Protein 1ZBS (pdb70)

Organism: Porphyromonas gingivalis (strain ATCC BAA-308 / W83) (NCBI:txid242619)

Nearest PDB structures (foldseek):
  1zbs-assembly1_A-2  TM=1.002E+00  e=1.795E-56  Porphyromonas gingivalis W83
  8oqx-assembly1_B  TM=9.459E-01  e=3.243E-32  Tannerella forsythia
  8oqk-assembly1_A-2  TM=9.375E-01  e=3.719E-30  Tannerella forsythia
  8ow9-assembly3_C  TM=8.973E-01  e=3.648E-29  Tannerella forsythia
  8ow7-assembly3_E  TM=8.864E-01  e=4.889E-29  Tannerella forsythia

Solvent-accessible surface area: 13351 Å² total

B-factor: mean 40.36, std 12.49, range [9.37, 80.2]

CATH classification: 3.30.420.40 (+2 more: 3.30.420.40, 1.10.720.160)

InterPro domains:
  IPR043129 ATPase, nucleotide binding domain [SSF53067] (1-107)
  IPR043129 ATPase, nucleotide binding domain [SSF53067] (110-280)
  IPR052519 Eukaryotic-type N-acetylglucosamine Kinase [PTHR43190] (2-206)

Sequence (277 aa):
ILIGDSGSTKTDWCIAKEGKSLGRFQTSGINPFQQDRNEIDTALRSEVLPAIGQKASSIRAVYFYGAGCTPAKAPLNEALDSLPHCDRIEVAGDLGAARALCGDSEGIACILGTGSNSCLFDGREIKANVSPLGYILGDEGSGAVLGRLFIGSLLKGQPEGLCEAFLQEYGLTSADIIESVYRKPFPNRFLAGFSPFIAQHLDIPAVYSLVQNSFDDFLVRNVLRYNRPDLPLHFIGSVAFHYREVLSSVIKKRGLTLGSVLQSPEGLIQYHHNNHV

Foldseek 3Di:
DKEWQAEPWWIWIFDADLLHTPFIFTGGDDAQQVDHDVVVLCSCVPRVCVRVVPCLVVAQEYEYEEANCPPVRVVVQVSNCVSVVHNYYYYYYSLLQCCLQVVQAWFKEWEAALFIWIFTGHRNDTDGTDPQCDCPPGRFLHLLVLQVLVLVCLVVVVPPPLNVVLCVVVVHDPVRLCCLCPPNPPNSVVSSVCVVVLLVVCVDPVSVVSSLVRLLVCCVRTPVVVVCLVHAYEYEADSCVSCVVSNCVSCVVVVHHHSYYYHDSSSSSVSCSVPVD

Structure (mmCIF, N/CA/C/O backbone):
data_1ZBS
#
_entry.id   1ZBS
#
_cell.length_a   89.506
_cell.length_b   89.506
_cell.length_c   82.323
_cell.angle_alpha   90.00
_cell.angle_beta   90.00
_cell.angle_gamma   120.00
#
_symmetry.space_group_name_H-M   'P 32 2 1'
#
loop_
_entity.id
_entity.type
_entity.pdbx_description
1 polymer 'hypothetical protein PG1100'
2 water water
#
loop_
_atom_site.group_PDB
_atom_site.id
_atom_site.type_symbol
_atom_site.label_atom_id
_atom_site.label_alt_id
_atom_site.label_comp_id
_atom_site.label_asym_id
_atom_site.label_entity_id
_atom_site.label_seq_id
_atom_site.pdbx_PDB_ins_code
_atom_site.Cartn_x
_atom_site.Cartn_y
_atom_site.Cartn_z
_atom_site.occupancy
_atom_site.B_iso_or_equiv
_atom_site.auth_seq_id
_atom_site.auth_comp_id
_atom_site.auth_asym_id
_atom_site.auth_atom_id
_atom_site.pdbx_PDB_model_num
ATOM 9 N N . ILE A 1 2 ? 40.549 10.390 25.933 1.00 44.29 2 ILE A N 1
ATOM 10 C CA . ILE A 1 2 ? 39.319 11.092 25.592 1.00 41.46 2 ILE A CA 1
ATOM 11 C C . ILE A 1 2 ? 39.049 11.202 24.099 1.00 39.67 2 ILE A C 1
ATOM 12 O O . ILE A 1 2 ? 39.955 11.062 23.275 1.00 38.75 2 ILE A O 1
ATOM 17 N N . LEU A 1 3 ? 37.786 11.452 23.768 1.00 38.99 3 LEU A N 1
ATOM 18 C CA . LEU A 1 3 ? 37.346 11.608 22.382 1.00 38.95 3 LEU A CA 1
ATOM 19 C C . LEU A 1 3 ? 36.827 13.028 22.180 1.00 37.78 3 LEU A C 1
ATOM 20 O O . LEU A 1 3 ? 35.886 13.463 22.845 1.00 37.85 3 LEU A O 1
ATOM 25 N N . ILE A 1 4 ? 37.445 13.757 21.266 1.00 37.34 4 ILE A N 1
ATOM 26 C CA . ILE A 1 4 ? 37.014 15.121 21.009 1.00 37.57 4 ILE A CA 1
ATOM 27 C C . ILE A 1 4 ? 36.482 15.265 19.589 1.00 37.92 4 ILE A C 1
ATOM 28 O O . ILE A 1 4 ? 37.127 14.856 18.617 1.00 34.52 4 ILE A O 1
ATOM 33 N N . GLY A 1 5 ? 35.294 15.848 19.484 1.00 39.30 5 GLY A N 1
ATOM 34 C CA . GLY A 1 5 ? 34.678 16.038 18.188 1.00 40.75 5 GLY A CA 1
ATOM 35 C C . GLY A 1 5 ? 34.267 17.472 17.944 1.00 41.73 5 GLY A C 1
ATOM 36 O O . GLY A 1 5 ? 33.683 18.118 18.814 1.00 41.07 5 GLY A O 1
ATOM 37 N N . ASP A 1 6 ? 34.586 17.964 16.753 1.00 42.94 6 ASP A N 1
ATOM 38 C CA . ASP A 1 6 ? 34.248 19.319 16.355 1.00 44.45 6 ASP A CA 1
ATOM 39 C C . ASP A 1 6 ? 33.509 19.241 15.025 1.00 45.35 6 ASP A C 1
ATOM 40 O O . ASP A 1 6 ? 34.118 19.000 13.983 1.00 43.79 6 ASP A O 1
ATOM 45 N N . SER A 1 7 ? 32.195 19.443 15.071 1.00 47.53 7 SER A N 1
ATOM 46 C CA . SER A 1 7 ? 31.362 19.372 13.876 1.00 50.13 7 SER A CA 1
ATOM 47 C C . SER A 1 7 ? 30.949 20.726 13.318 1.00 51.61 7 SER A C 1
ATOM 48 O O . SER A 1 7 ? 30.485 21.602 14.046 1.00 50.41 7 SER A O 1
ATOM 51 N N . GLY A 1 8 ? 31.118 20.875 12.009 1.00 54.32 8 GLY A N 1
ATOM 52 C CA . GLY A 1 8 ? 30.748 22.105 11.337 1.00 58.23 8 GLY A CA 1
ATOM 53 C C . GLY A 1 8 ? 29.687 21.814 10.294 1.00 60.75 8 GLY A C 1
ATOM 54 O O . GLY A 1 8 ? 29.179 20.692 10.208 1.00 61.44 8 GLY A O 1
ATOM 55 N N . SER A 1 9 ? 29.350 22.823 9.499 1.00 62.09 9 SER A N 1
ATOM 56 C CA . SER A 1 9 ? 28.346 22.674 8.453 1.00 62.84 9 SER A CA 1
ATOM 57 C C . SER A 1 9 ? 28.973 22.108 7.183 1.00 63.06 9 SER A C 1
ATOM 58 O O . SER A 1 9 ? 28.794 22.653 6.091 1.00 63.76 9 SER A O 1
ATOM 61 N N . THR A 1 10 ? 29.713 21.012 7.346 1.00 62.87 10 THR A N 1
ATOM 62 C CA . THR A 1 10 ? 30.386 20.330 6.242 1.00 61.63 10 THR A CA 1
ATOM 63 C C . THR A 1 10 ? 30.853 18.945 6.688 1.00 61.58 10 THR A C 1
ATOM 64 O O . THR A 1 10 ? 30.344 17.926 6.210 1.00 62.83 10 THR A O 1
ATOM 68 N N . LYS A 1 11 ? 31.815 18.912 7.608 1.00 58.62 11 LYS A N 1
ATOM 69 C CA . LYS A 1 11 ? 32.349 17.650 8.120 1.00 56.15 11 LYS A CA 1
ATOM 70 C C . LYS A 1 11 ? 32.551 17.699 9.641 1.00 55.26 11 LYS A C 1
ATOM 71 O O . LYS A 1 11 ? 32.390 18.748 10.269 1.00 56.37 11 LYS A O 1
ATOM 77 N N . THR A 1 12 ? 32.899 16.559 10.229 1.00 55.07 12 THR A N 1
ATOM 78 C CA . THR A 1 12 ? 33.136 16.492 11.666 1.00 52.92 12 THR A CA 1
ATOM 79 C C . THR A 1 12 ? 34.553 16.005 11.922 1.00 52.24 12 THR A C 1
ATOM 80 O O . THR A 1 12 ? 34.942 14.948 11.435 1.00 52.34 12 THR A O 1
ATOM 84 N N . ASP A 1 13 ? 35.326 16.777 12.679 1.00 50.98 13 ASP A N 1
ATOM 85 C CA . ASP A 1 13 ? 36.700 16.397 12.979 1.00 49.88 13 ASP A CA 1
ATOM 86 C C . ASP A 1 13 ? 36.798 15.726 14.351 1.00 48.10 13 ASP A C 1
ATOM 87 O O . ASP A 1 13 ? 36.355 16.280 15.356 1.00 48.18 13 ASP A O 1
ATOM 92 N N . TRP A 1 14 ? 37.378 14.530 14.381 1.00 47.27 14 TRP A N 1
ATOM 93 C CA . TRP A 1 14 ? 37.528 13.780 15.620 1.00 44.97 14 TRP A CA 1
ATOM 94 C C . TRP A 1 14 ? 38.988 13.590 16.025 1.00 46.88 14 TRP A C 1
ATOM 95 O O . TRP A 1 14 ? 39.895 13.600 15.181 1.00 46.96 14 TRP A O 1
ATOM 106 N N . CYS A 1 15 ? 39.205 13.401 17.326 1.00 47.22 15 CYS A N 1
ATOM 107 C CA . CYS A 1 15 ? 40.542 13.167 17.860 1.00 46.63 15 CYS A CA 1
ATOM 108 C C . CYS A 1 15 ? 40.525 12.429 19.189 1.00 45.81 15 CYS A C 1
ATOM 109 O O . CYS A 1 15 ? 39.800 12.796 20.114 1.00 44.27 15 CYS A O 1
ATOM 112 N N . ILE A 1 16 ? 41.324 11.372 19.265 1.00 46.02 16 ILE A N 1
ATOM 113 C CA . ILE A 1 16 ? 41.449 10.591 20.483 1.00 46.10 16 ILE A CA 1
ATOM 114 C C . ILE A 1 16 ? 42.756 11.050 21.120 1.00 45.34 16 ILE A C 1
ATOM 115 O O . ILE A 1 16 ? 43.836 10.743 20.622 1.00 44.78 16 ILE A O 1
ATOM 120 N N . ALA A 1 17 ? 42.650 11.804 22.208 1.00 45.37 17 ALA A N 1
ATOM 121 C CA . ALA A 1 17 ? 43.824 12.319 22.903 1.00 45.93 17 ALA A CA 1
ATOM 122 C C . ALA A 1 17 ? 44.042 11.656 24.263 1.00 47.06 17 ALA A C 1
ATOM 123 O O . ALA A 1 17 ? 43.122 11.088 24.853 1.00 46.22 17 ALA A O 1
ATOM 125 N N . LYS A 1 18 ? 45.274 11.746 24.753 1.00 49.65 18 LYS A N 1
ATOM 126 C CA . LYS A 1 18 ? 45.643 11.191 26.047 1.00 49.97 18 LYS A CA 1
ATOM 127 C C . LYS A 1 18 ? 46.626 12.170 26.657 1.00 49.89 18 LYS A C 1
ATOM 128 O O . LYS A 1 18 ? 47.707 12.394 26.109 1.00 49.43 18 LYS A O 1
ATOM 134 N N . GLU A 1 19 ? 46.238 12.766 27.780 1.00 48.62 19 GLU A N 1
ATOM 135 C CA . GLU A 1 19 ? 47.079 13.734 28.479 1.00 48.29 19 GLU A CA 1
ATOM 136 C C . GLU A 1 19 ? 47.674 14.792 27.547 1.00 47.68 19 GLU A C 1
ATOM 137 O O . GLU A 1 19 ? 48.895 14.909 27.421 1.00 50.85 19 GLU A O 1
ATOM 143 N N . GLY A 1 20 ? 46.806 15.557 26.896 1.00 48.90 20 GLY A N 1
ATOM 144 C CA . GLY A 1 20 ? 47.267 16.600 25.995 1.00 46.99 20 GLY A CA 1
ATOM 145 C C . GLY A 1 20 ? 47.994 16.117 24.754 1.00 45.98 20 GLY A C 1
ATOM 146 O O . GLY A 1 20 ? 48.572 16.925 24.023 1.00 45.22 20 GLY A O 1
ATOM 147 N N . LYS A 1 21 ? 47.988 14.809 24.508 1.00 43.49 21 LYS A N 1
ATOM 148 C CA . LYS A 1 21 ? 48.654 14.262 23.319 1.00 43.50 21 LYS A CA 1
ATOM 149 C C . LYS A 1 21 ? 47.669 13.508 22.417 1.00 44.04 21 LYS A C 1
ATOM 150 O O . LYS A 1 21 ? 46.816 12.754 22.893 1.00 44.83 21 LYS A O 1
ATOM 156 N N . SER A 1 22 ? 47.788 13.731 21.111 1.00 46.18 22 SER A N 1
ATOM 157 C CA . SER A 1 22 ? 46.912 13.091 20.135 1.00 45.12 22 SER A CA 1
ATOM 158 C C . SER A 1 22 ? 47.364 11.680 19.782 1.00 45.51 22 SER A C 1
ATOM 159 O O . SER A 1 22 ? 48.530 11.456 19.449 1.00 43.64 22 SER A O 1
ATOM 162 N N . LEU A 1 23 ? 46.436 10.733 19.854 1.00 43.31 23 LEU A N 1
ATOM 163 C CA . LEU A 1 23 ? 46.731 9.346 19.519 1.00 44.34 23 LEU A CA 1
ATOM 164 C C . LEU A 1 23 ? 45.916 8.946 18.297 1.00 45.64 23 LEU A C 1
ATOM 165 O O . LEU A 1 23 ? 46.247 7.985 17.603 1.00 48.14 23 LEU A O 1
ATOM 170 N N . GLY A 1 24 ? 44.848 9.698 18.046 1.00 48.47 24 GLY A N 1
ATOM 171 C CA . GLY A 1 24 ? 43.983 9.430 16.908 1.00 50.17 24 GLY A CA 1
ATOM 172 C C . GLY A 1 24 ? 43.433 10.718 16.309 1.00 51.42 24 GLY A C 1
ATOM 173 O O . GLY A 1 24 ? 43.326 11.733 16.998 1.00 52.23 24 GLY A O 1
ATOM 174 N N . ARG A 1 25 ? 43.087 10.682 15.025 1.00 47.87 25 ARG A N 1
ATOM 175 C CA . ARG A 1 25 ? 42.553 11.847 14.333 1.00 48.78 25 ARG A CA 1
ATOM 176 C C . ARG A 1 25 ? 41.735 11.310 13.142 1.00 51.49 25 ARG A C 1
ATOM 177 O O . ARG A 1 25 ? 42.282 10.981 12.086 1.00 51.33 25 ARG A O 1
ATOM 185 N N . PHE A 1 26 ? 40.421 11.188 13.346 1.00 56.52 26 PHE A N 1
ATOM 186 C CA . PHE A 1 26 ? 39.501 10.666 12.327 1.00 59.45 26 PHE A CA 1
ATOM 187 C C . PHE A 1 26 ? 38.886 11.791 11.515 1.00 59.50 26 PHE A C 1
ATOM 188 O O . PHE A 1 26 ? 39.058 12.968 11.827 1.00 60.01 26 PHE A O 1
ATOM 196 N N . GLN A 1 27 ? 38.139 11.417 10.485 1.00 58.14 27 GLN A N 1
ATOM 197 C CA . GLN A 1 27 ? 37.498 12.392 9.615 1.00 58.49 27 GLN A CA 1
ATOM 198 C C . GLN A 1 27 ? 36.137 11.861 9.173 1.00 58.92 27 GLN A C 1
ATOM 199 O O . GLN A 1 27 ? 36.064 11.007 8.293 1.00 60.17 27 GLN A O 1
ATOM 205 N N . THR A 1 28 ? 35.066 12.347 9.790 1.00 60.84 28 THR A N 1
ATOM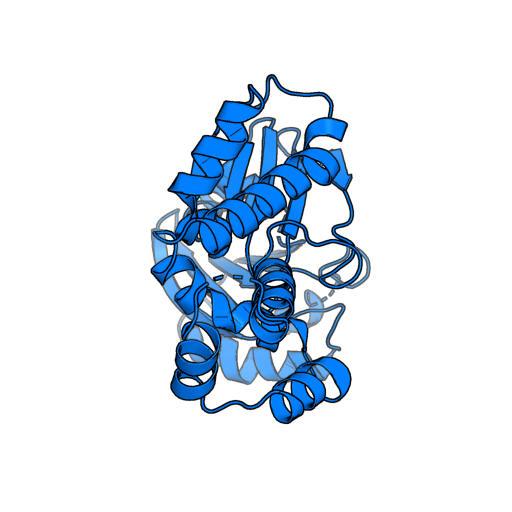 206 C CA . THR A 1 28 ? 33.728 11.919 9.407 1.00 61.80 28 THR A CA 1
ATOM 207 C C . THR A 1 28 ? 32.996 13.144 8.881 1.00 62.18 28 THR A C 1
ATOM 208 O O . THR A 1 28 ? 33.630 14.133 8.514 1.00 62.00 28 THR A O 1
ATOM 212 N N . SER A 1 29 ? 31.671 13.099 8.853 1.00 62.09 29 SER A N 1
ATOM 213 C CA . SER A 1 29 ? 30.931 14.243 8.348 1.00 64.06 29 SER A CA 1
ATOM 214 C C . SER A 1 29 ? 29.605 14.483 9.051 1.00 64.19 29 SER A C 1
ATOM 215 O O . SER A 1 29 ? 29.188 13.711 9.916 1.00 64.84 29 SER A O 1
ATOM 218 N N . GLY A 1 30 ? 28.963 15.583 8.671 1.00 65.19 30 GLY A N 1
ATOM 219 C CA . GLY A 1 30 ? 27.672 15.949 9.223 1.00 66.14 30 GLY A CA 1
ATOM 220 C C . GLY A 1 30 ? 27.567 15.994 10.732 1.00 65.58 30 GLY A C 1
ATOM 221 O O . GLY A 1 30 ? 28.328 16.688 11.404 1.00 66.46 30 GLY A O 1
ATOM 222 N N . ILE A 1 31 ? 26.596 15.257 11.258 1.00 65.56 31 ILE A N 1
ATOM 223 C CA . ILE A 1 31 ? 26.356 15.188 12.694 1.00 64.15 31 ILE A CA 1
ATOM 224 C C . ILE A 1 31 ? 25.907 16.535 13.268 1.00 63.45 31 ILE A C 1
ATOM 225 O O . ILE A 1 31 ? 26.724 17.363 13.657 1.00 64.12 31 ILE A O 1
ATOM 230 N N . ASN A 1 32 ? 24.594 16.739 13.312 1.00 63.15 32 ASN A N 1
ATOM 231 C CA . ASN A 1 32 ? 24.002 17.966 13.838 1.00 62.70 32 ASN A CA 1
ATOM 232 C C . ASN A 1 32 ? 22.615 17.632 14.390 1.00 62.52 32 ASN A C 1
ATOM 233 O O . ASN A 1 32 ? 21.696 17.299 13.639 1.00 61.41 32 ASN A O 1
ATOM 238 N N . PRO A 1 33 ? 22.449 17.725 15.718 1.00 62.27 33 PRO A N 1
ATOM 239 C CA . PRO A 1 33 ? 21.200 17.440 16.435 1.00 62.27 33 PRO A CA 1
ATOM 240 C C . PRO A 1 33 ? 19.975 18.284 16.070 1.00 63.05 33 PRO A C 1
ATOM 241 O O . PRO A 1 33 ? 18.842 17.841 16.258 1.00 62.79 33 PRO A O 1
ATOM 245 N N . PHE A 1 34 ? 20.194 19.495 15.562 1.00 63.45 34 PHE A N 1
ATOM 246 C CA . PHE A 1 34 ? 19.085 20.372 15.192 1.00 63.79 34 PHE A CA 1
ATOM 247 C C . PHE A 1 34 ? 18.672 20.177 13.743 1.00 63.32 34 PHE A C 1
ATOM 248 O O . PHE A 1 34 ? 17.504 20.340 13.390 1.00 63.42 34 PHE A O 1
ATOM 256 N N . GLN A 1 35 ? 19.645 19.827 12.910 1.00 62.46 35 GLN A N 1
ATOM 257 C CA . GLN A 1 35 ? 19.409 19.628 11.490 1.00 62.21 35 GLN A CA 1
ATOM 258 C C . GLN A 1 35 ? 18.992 18.192 11.202 1.00 62.00 35 GLN A C 1
ATOM 259 O O . GLN A 1 35 ? 18.173 17.944 10.317 1.00 62.90 35 GLN A O 1
ATOM 265 N N . GLN A 1 36 ? 19.555 17.254 11.961 1.00 61.34 36 GLN A N 1
ATOM 266 C CA . GLN A 1 36 ? 19.254 15.830 11.807 1.00 60.27 36 GLN A CA 1
ATOM 267 C C . GLN A 1 36 ? 18.495 15.322 13.031 1.00 59.39 36 GLN A C 1
ATOM 268 O O . GLN A 1 36 ? 18.309 16.062 13.998 1.00 58.27 36 GLN A O 1
ATOM 274 N N . ASP A 1 37 ? 18.054 14.065 12.989 1.00 59.30 37 ASP A N 1
ATOM 275 C CA . ASP A 1 37 ? 17.313 13.487 14.107 1.00 58.70 37 ASP A CA 1
ATOM 276 C C . ASP A 1 37 ? 17.980 12.257 14.727 1.00 58.05 37 ASP A C 1
ATOM 277 O O . ASP A 1 37 ? 19.079 11.865 14.340 1.00 58.59 37 ASP A O 1
ATOM 282 N N . ARG A 1 38 ? 17.286 11.653 15.686 1.00 55.92 38 ARG A N 1
ATOM 283 C CA . ARG A 1 38 ? 17.781 10.493 16.420 1.00 53.62 38 ARG A CA 1
ATOM 284 C C . ARG A 1 38 ? 18.558 9.435 15.625 1.00 54.12 38 ARG A C 1
ATOM 285 O O . ARG A 1 38 ? 19.781 9.310 15.774 1.00 54.62 38 ARG A O 1
ATOM 293 N N . ASN A 1 39 ? 17.863 8.675 14.780 1.00 53.49 39 ASN A N 1
ATOM 294 C CA . ASN A 1 39 ? 18.515 7.608 14.034 1.00 53.08 39 ASN A CA 1
ATOM 295 C C . ASN A 1 39 ? 19.212 7.981 12.727 1.00 51.49 39 ASN A C 1
ATOM 296 O O . ASN A 1 39 ? 20.071 7.230 12.240 1.00 49.61 39 ASN A O 1
ATOM 301 N N . GLU A 1 40 ? 18.881 9.130 12.150 1.00 50.84 40 GLU A N 1
ATOM 302 C CA . GLU A 1 40 ? 19.548 9.512 10.905 1.00 50.53 40 GLU A CA 1
ATOM 303 C C . GLU A 1 40 ? 20.975 9.949 11.235 1.00 49.82 40 GLU A C 1
ATOM 304 O O . GLU A 1 40 ? 21.791 10.160 10.339 1.00 51.16 40 GLU A O 1
ATOM 310 N N . ILE A 1 41 ? 21.263 10.083 12.530 1.00 50.44 41 ILE A N 1
ATOM 311 C CA . ILE A 1 41 ? 22.604 10.446 12.995 1.00 50.76 41 ILE A CA 1
ATOM 312 C C . ILE A 1 41 ? 23.138 9.277 13.822 1.00 50.69 41 ILE A C 1
ATOM 313 O O . ILE A 1 41 ? 24.338 9.178 14.100 1.00 50.29 41 ILE A O 1
ATOM 318 N N . ASP A 1 42 ? 22.221 8.390 14.206 1.00 51.46 42 ASP A N 1
ATOM 319 C CA . ASP A 1 42 ? 22.543 7.203 14.999 1.00 51.11 42 ASP A CA 1
ATOM 320 C C . ASP A 1 42 ? 23.232 6.216 14.066 1.00 50.37 42 ASP A C 1
ATOM 321 O O . ASP A 1 42 ? 23.841 5.235 14.499 1.00 51.06 42 ASP A O 1
ATOM 326 N N . THR A 1 43 ? 23.112 6.489 12.772 1.00 49.75 43 THR A N 1
ATOM 327 C CA . THR A 1 43 ? 23.713 5.650 11.757 1.00 51.27 43 THR A CA 1
ATOM 328 C C . THR A 1 43 ? 25.126 6.114 11.444 1.00 51.40 43 THR A C 1
ATOM 329 O O . THR A 1 43 ? 26.031 5.298 11.225 1.00 51.12 43 THR A O 1
ATOM 333 N N . ALA A 1 44 ? 25.316 7.428 11.431 1.00 52.59 44 ALA A N 1
ATOM 334 C CA . ALA A 1 44 ? 26.632 8.001 11.153 1.00 54.15 44 ALA A CA 1
ATOM 335 C C . ALA A 1 44 ? 27.594 7.685 12.295 1.00 54.84 44 ALA A C 1
ATOM 336 O O . ALA A 1 44 ? 28.788 7.461 12.079 1.00 54.16 44 ALA A O 1
ATOM 338 N N . LEU A 1 45 ? 27.059 7.665 13.511 1.00 55.79 45 LEU A N 1
ATOM 339 C CA . LEU A 1 45 ? 27.859 7.379 14.692 1.00 58.74 45 LEU A CA 1
ATOM 340 C C . LEU A 1 45 ? 28.496 5.994 14.645 1.00 60.22 45 LEU A C 1
ATOM 341 O O . LEU A 1 45 ? 29.698 5.852 14.873 1.00 60.40 45 LEU A O 1
ATOM 346 N N . ARG A 1 46 ? 27.700 4.976 14.334 1.00 61.98 46 ARG A N 1
ATOM 347 C CA . ARG A 1 46 ? 28.222 3.617 14.298 1.00 64.33 46 ARG A CA 1
ATOM 348 C C . ARG A 1 46 ? 28.585 3.071 12.925 1.00 64.34 46 ARG A C 1
ATOM 349 O O . ARG A 1 46 ? 28.672 1.857 12.742 1.00 65.02 46 ARG A O 1
ATOM 357 N N . SER A 1 47 ? 28.807 3.961 11.964 1.00 64.99 47 SER A N 1
ATOM 358 C CA . SER A 1 47 ? 29.184 3.546 10.615 1.00 66.03 47 SER A CA 1
ATOM 359 C C . SER A 1 47 ? 30.347 4.410 10.153 1.00 66.56 47 SER A C 1
ATOM 360 O O . SER A 1 47 ? 31.059 4.067 9.208 1.00 67.20 47 SER A O 1
ATOM 363 N N . GLU A 1 48 ? 30.535 5.534 10.840 1.00 66.02 48 GLU A N 1
ATOM 364 C CA . GLU A 1 48 ? 31.606 6.463 10.512 1.00 65.05 48 GLU A CA 1
ATOM 365 C C . GLU A 1 48 ? 32.491 6.738 11.720 1.00 64.34 48 GLU A C 1
ATOM 366 O O . GLU A 1 48 ? 33.715 6.795 11.603 1.00 64.55 48 GLU A O 1
ATOM 372 N N . VAL A 1 49 ? 31.872 6.906 12.882 1.00 62.90 49 VAL A N 1
ATOM 373 C CA . VAL A 1 49 ? 32.631 7.199 14.089 1.00 62.15 49 VAL A CA 1
ATOM 374 C C . VAL A 1 49 ? 33.212 5.954 14.746 1.00 61.41 49 VAL A C 1
ATOM 375 O O . VAL A 1 49 ? 34.422 5.867 14.949 1.00 61.91 49 VAL A O 1
ATOM 379 N N . LEU A 1 50 ? 32.352 4.996 15.079 1.00 60.78 50 LEU A N 1
ATOM 380 C CA . LEU A 1 50 ? 32.794 3.760 15.723 1.00 61.46 50 LEU A CA 1
ATOM 381 C C . LEU A 1 50 ? 33.884 3.022 14.960 1.00 60.25 50 LEU A C 1
ATOM 382 O O . LEU A 1 50 ? 34.883 2.620 15.540 1.00 61.06 50 LEU A O 1
ATOM 387 N N . PRO A 1 51 ? 33.701 2.823 13.647 1.00 59.50 51 PRO A N 1
ATOM 388 C CA . PRO A 1 51 ? 34.723 2.117 12.866 1.00 58.09 51 PRO A CA 1
ATOM 389 C C . PRO A 1 51 ? 36.057 2.858 12.784 1.00 55.67 51 PRO A C 1
ATOM 390 O O . PRO A 1 51 ? 37.089 2.265 12.467 1.00 56.47 51 PRO A O 1
ATOM 394 N N . ALA A 1 52 ? 36.031 4.154 13.070 1.00 52.82 52 ALA A N 1
ATOM 395 C CA . ALA A 1 52 ? 37.239 4.973 13.028 1.00 49.87 52 ALA A CA 1
ATOM 396 C C . ALA A 1 52 ? 38.032 4.805 14.317 1.00 47.75 52 ALA A C 1
ATOM 397 O O . ALA A 1 52 ? 39.257 4.688 14.297 1.00 44.89 52 ALA A O 1
ATOM 399 N N . ILE A 1 53 ? 37.318 4.806 15.439 1.00 46.91 53 ILE A N 1
ATOM 400 C CA . ILE A 1 53 ? 37.934 4.632 16.752 1.00 46.35 53 ILE A CA 1
ATOM 401 C C . ILE A 1 53 ? 38.149 3.149 17.016 1.00 47.44 53 ILE A C 1
ATOM 402 O O . ILE A 1 53 ? 39.180 2.745 17.565 1.00 47.06 53 ILE A O 1
ATOM 407 N N . GLY A 1 54 ? 37.152 2.359 16.618 1.00 48.67 54 GLY A N 1
ATOM 408 C CA . GLY A 1 54 ? 37.160 0.916 16.804 1.00 50.05 54 GLY A CA 1
ATOM 409 C C . GLY A 1 54 ? 38.507 0.305 17.141 1.00 50.67 54 GLY A C 1
ATOM 410 O O . GLY A 1 54 ? 39.289 -0.031 16.248 1.00 48.76 54 GLY A O 1
ATOM 411 N N . GLN A 1 55 ? 38.772 0.148 18.433 1.00 50.07 55 GLN A N 1
ATOM 412 C CA . GLN A 1 55 ? 40.042 -0.406 18.896 1.00 50.06 55 GLN A CA 1
ATOM 413 C C . GLN A 1 55 ? 40.208 0.030 20.346 1.00 49.47 55 GLN A C 1
ATOM 414 O O . GLN A 1 55 ? 40.232 -0.788 21.263 1.00 52.38 55 GLN A O 1
ATOM 420 N N . LYS A 1 56 ? 40.323 1.335 20.549 1.00 48.61 56 LYS A N 1
ATOM 421 C CA . LYS A 1 56 ? 40.467 1.855 21.896 1.00 46.70 56 LYS A CA 1
ATOM 422 C C . LYS A 1 56 ? 39.116 2.385 22.311 1.00 46.05 56 LYS A C 1
ATOM 423 O O . LYS A 1 56 ? 39.023 3.333 23.088 1.00 45.67 56 LYS A O 1
ATOM 429 N N . ALA A 1 57 ? 38.069 1.767 21.781 1.00 46.36 57 ALA A N 1
ATOM 430 C CA . ALA A 1 57 ? 36.710 2.175 22.095 1.00 46.77 57 ALA A CA 1
ATOM 431 C C . ALA A 1 57 ? 36.413 1.998 23.577 1.00 46.77 57 ALA A C 1
ATOM 432 O O . ALA A 1 57 ? 35.524 2.648 24.122 1.00 45.68 57 ALA A O 1
ATOM 434 N N . SER A 1 58 ? 37.161 1.116 24.229 1.00 47.86 58 SER A N 1
ATOM 435 C CA . SER A 1 58 ? 36.955 0.858 25.649 1.00 49.77 58 SER A CA 1
ATOM 436 C C . SER A 1 58 ? 37.873 1.720 26.518 1.00 50.17 58 SER A C 1
ATOM 437 O O . SER A 1 58 ? 37.730 1.773 27.743 1.00 49.79 58 SER A O 1
ATOM 440 N N . SER A 1 59 ? 38.808 2.398 25.858 1.00 51.50 59 SER A N 1
ATOM 441 C CA . SER A 1 59 ? 39.762 3.279 26.518 1.00 51.39 59 SER A CA 1
ATOM 442 C C . SER A 1 59 ? 39.183 4.691 26.625 1.00 51.30 59 SER A C 1
ATOM 443 O O . SER A 1 59 ? 39.760 5.557 27.284 1.00 51.49 59 SER A O 1
ATOM 446 N N . ILE A 1 60 ? 38.046 4.922 25.972 1.00 50.18 60 ILE A N 1
ATOM 447 C CA . ILE A 1 60 ? 37.407 6.230 26.007 1.00 48.78 60 ILE A CA 1
ATOM 448 C C . ILE A 1 60 ? 36.686 6.432 27.327 1.00 46.98 60 ILE A C 1
ATOM 449 O O . ILE A 1 60 ? 35.604 5.887 27.546 1.00 45.89 60 ILE A O 1
ATOM 454 N N . ARG A 1 61 ? 37.292 7.235 28.195 1.00 45.15 61 ARG A N 1
ATOM 455 C CA . ARG A 1 61 ? 36.744 7.507 29.519 1.00 45.15 61 ARG A CA 1
ATOM 456 C C . ARG A 1 61 ? 35.835 8.735 29.530 1.00 44.89 61 ARG A C 1
ATOM 457 O O . ARG A 1 61 ? 35.091 8.972 30.487 1.00 44.41 61 ARG A O 1
ATOM 465 N N . ALA A 1 62 ? 35.905 9.515 28.458 1.00 42.27 62 ALA A N 1
ATOM 466 C CA . ALA A 1 62 ? 35.090 10.710 28.324 1.00 40.51 62 ALA A CA 1
ATOM 467 C C . ALA A 1 62 ? 35.105 11.169 26.878 1.00 38.99 62 ALA A C 1
ATOM 468 O O . ALA A 1 62 ? 36.040 10.878 26.127 1.00 36.52 62 ALA A O 1
ATOM 470 N N . VAL A 1 63 ? 34.045 11.872 26.500 1.00 38.89 63 VAL A N 1
ATOM 471 C CA . VAL A 1 63 ? 33.877 12.403 25.152 1.00 39.19 63 VAL A CA 1
ATOM 472 C C . VAL A 1 63 ? 33.316 13.825 25.233 1.00 38.75 63 VAL A C 1
ATOM 473 O O . VAL A 1 63 ? 32.390 14.104 26.003 1.00 37.06 63 VAL A O 1
ATOM 477 N N . TYR A 1 64 ? 33.909 14.713 24.439 1.00 39.26 64 TYR A N 1
ATOM 478 C CA . TYR A 1 64 ? 33.512 16.118 24.375 1.00 40.65 64 TYR A CA 1
ATOM 479 C C . TYR A 1 64 ? 33.218 16.471 22.914 1.00 39.76 64 TYR A C 1
ATOM 480 O O . TYR A 1 64 ? 34.108 16.456 22.056 1.00 37.72 64 TYR A O 1
ATOM 489 N N . PHE A 1 65 ? 31.955 16.777 22.646 1.00 40.58 65 PHE A N 1
ATOM 490 C CA . PHE A 1 65 ? 31.508 17.104 21.305 1.00 40.17 65 PHE A CA 1
ATOM 491 C C . PHE A 1 65 ? 31.121 18.566 21.168 1.00 39.14 65 PHE A C 1
ATOM 492 O O . PHE A 1 65 ? 30.431 19.125 22.019 1.00 37.62 65 PHE A O 1
ATOM 500 N N . TYR A 1 66 ? 31.586 19.176 20.087 1.00 39.83 66 TYR A N 1
ATOM 501 C CA . TYR A 1 66 ? 31.298 20.568 19.789 1.00 42.62 66 TYR A CA 1
ATOM 502 C C . TYR A 1 66 ? 30.792 20.627 18.355 1.00 45.23 66 TYR A C 1
ATOM 503 O O . TYR A 1 66 ? 31.465 20.158 17.433 1.00 44.60 66 TYR A O 1
ATOM 512 N N . GLY A 1 67 ? 29.606 21.192 18.161 1.00 46.92 67 GLY A N 1
ATOM 513 C CA . GLY A 1 67 ? 29.062 21.283 16.816 1.00 50.49 67 GLY A CA 1
ATOM 514 C C . GLY A 1 67 ? 27.933 22.281 16.671 1.00 51.90 67 GLY A C 1
ATOM 515 O O . GLY A 1 67 ? 27.195 22.539 17.624 1.00 51.95 67 GLY A O 1
ATOM 516 N N . ALA A 1 68 ? 27.798 22.847 15.477 1.00 53.58 68 ALA A N 1
ATOM 517 C CA . ALA A 1 68 ? 26.738 23.813 15.215 1.00 55.24 68 ALA A CA 1
ATOM 518 C C . ALA A 1 68 ? 25.398 23.082 15.226 1.00 56.31 68 ALA A C 1
ATOM 519 O O . ALA A 1 68 ? 25.244 22.054 14.570 1.00 57.09 68 ALA A O 1
ATOM 521 N N . GLY A 1 69 ? 24.438 23.612 15.978 1.00 56.53 69 GLY A N 1
ATOM 522 C CA . GLY A 1 69 ? 23.129 22.988 16.062 1.00 56.45 69 GLY A CA 1
ATOM 523 C C . GLY A 1 69 ? 22.942 22.307 17.405 1.00 57.13 69 GLY A C 1
ATOM 524 O O . GLY A 1 69 ? 21.852 21.846 17.748 1.00 56.22 69 GLY A O 1
ATOM 525 N N . CYS A 1 70 ? 24.019 22.244 18.174 1.00 57.41 70 CYS A N 1
ATOM 526 C CA . CYS A 1 70 ? 23.955 21.619 19.478 1.00 58.21 70 CYS A CA 1
ATOM 527 C C . CYS A 1 70 ? 23.327 22.561 20.491 1.00 59.78 70 CYS A C 1
ATOM 528 O O . CYS A 1 70 ? 23.885 22.837 21.555 1.00 58.48 70 CYS A O 1
ATOM 531 N N . THR A 1 71 ? 22.150 23.058 20.134 1.00 61.73 71 THR A N 1
ATOM 532 C CA . THR A 1 71 ? 21.402 23.959 20.992 1.00 64.08 71 THR A CA 1
ATOM 533 C C . THR A 1 71 ? 21.193 23.298 22.350 1.00 64.76 71 THR A C 1
ATOM 534 O O . THR A 1 71 ? 21.161 22.073 22.457 1.00 65.36 71 THR A O 1
ATOM 538 N N . PRO A 1 72 ? 21.052 24.104 23.410 1.00 65.25 72 PRO A N 1
ATOM 539 C CA . PRO A 1 72 ? 20.846 23.554 24.753 1.00 65.95 72 PRO A CA 1
ATOM 540 C C . PRO A 1 72 ? 19.532 22.780 24.875 1.00 66.70 72 PRO A C 1
ATOM 541 O O . PRO A 1 72 ? 19.184 22.295 25.951 1.00 67.44 72 PRO A O 1
ATOM 545 N N . ALA A 1 73 ? 18.814 22.663 23.761 1.00 66.27 73 ALA A N 1
ATOM 546 C CA 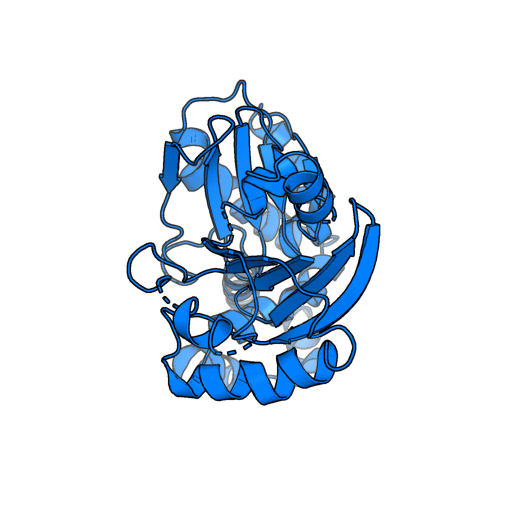. ALA A 1 73 ? 17.541 21.954 23.735 1.00 66.04 73 ALA A CA 1
ATOM 547 C C . ALA A 1 73 ? 17.670 20.617 23.020 1.00 66.13 73 ALA A C 1
ATOM 548 O O . ALA A 1 73 ? 17.045 19.631 23.415 1.00 67.27 73 ALA A O 1
ATOM 550 N N . LYS A 1 74 ? 18.474 20.582 21.964 1.00 65.42 74 LYS A N 1
ATOM 551 C CA . LYS A 1 74 ? 18.663 19.349 21.216 1.00 65.20 74 LYS A CA 1
ATOM 552 C C . LYS A 1 74 ? 20.004 18.673 21.481 1.00 65.07 74 LYS A C 1
ATOM 553 O O . LYS A 1 74 ? 20.309 17.630 20.901 1.00 65.33 74 LYS A O 1
ATOM 559 N N . ALA A 1 75 ? 20.799 19.266 22.365 1.00 64.09 75 ALA A N 1
ATOM 560 C CA . ALA A 1 75 ? 22.096 18.706 22.723 1.00 63.10 75 ALA A CA 1
ATOM 561 C C . ALA A 1 75 ? 21.925 17.354 23.422 1.00 63.03 75 ALA A C 1
ATOM 562 O O . ALA A 1 75 ? 22.623 16.393 23.102 1.00 61.70 75 ALA A O 1
ATOM 564 N N . PRO A 1 76 ? 20.985 17.262 24.382 1.00 63.71 76 PRO A N 1
ATOM 565 C CA . PRO A 1 76 ? 20.753 16.006 25.106 1.00 63.86 76 PRO A CA 1
ATOM 566 C C . PRO A 1 76 ? 20.325 14.840 24.224 1.00 63.44 76 PRO A C 1
ATOM 567 O O . PRO A 1 76 ? 20.168 13.720 24.700 1.00 64.20 76 PRO A O 1
ATOM 579 N N . LEU A 1 78 ? 21.969 14.182 21.088 1.00 59.19 78 LEU A N 1
ATOM 580 C CA . LEU A 1 78 ? 23.216 13.632 20.574 1.00 56.83 78 LEU A CA 1
ATOM 581 C C . LEU A 1 78 ? 23.953 12.966 21.725 1.00 55.08 78 LEU A C 1
ATOM 582 O O . LEU A 1 78 ? 24.713 12.022 21.527 1.00 53.70 78 LEU A O 1
ATOM 587 N N . ASN A 1 79 ? 23.715 13.469 22.932 1.00 54.91 79 ASN A N 1
ATOM 588 C CA . ASN A 1 79 ? 24.341 12.925 24.129 1.00 55.18 79 ASN A CA 1
ATOM 589 C C . ASN A 1 79 ? 23.866 11.483 24.308 1.00 55.58 79 ASN A C 1
ATOM 590 O O . ASN A 1 79 ? 24.648 10.606 24.670 1.00 54.99 79 ASN A O 1
ATOM 595 N N . GLU A 1 80 ? 22.587 11.240 24.037 1.00 55.99 80 GLU A N 1
ATOM 596 C CA . GLU A 1 80 ? 22.024 9.900 24.160 1.00 57.16 80 GLU A CA 1
ATOM 597 C C . GLU A 1 80 ? 22.569 8.978 23.080 1.00 56.09 80 GLU A C 1
ATOM 598 O O . GLU A 1 80 ? 22.883 7.817 23.347 1.00 57.10 80 GLU A O 1
ATOM 604 N N . ALA A 1 81 ? 22.674 9.502 21.862 1.00 54.51 81 ALA A N 1
ATOM 605 C CA . ALA A 1 81 ? 23.188 8.746 20.723 1.00 52.26 81 ALA A CA 1
ATOM 606 C C . ALA A 1 81 ? 24.642 8.359 20.962 1.00 51.23 81 ALA A C 1
ATOM 607 O O . ALA A 1 81 ? 25.035 7.216 20.728 1.00 50.63 81 ALA A O 1
ATOM 609 N N . LEU A 1 82 ? 25.436 9.323 21.417 1.00 50.40 82 LEU A N 1
ATOM 610 C CA . LEU A 1 82 ? 26.849 9.090 21.707 1.00 50.53 82 LEU A CA 1
ATOM 611 C C . LEU A 1 82 ? 26.968 8.101 22.854 1.00 51.39 82 LEU A C 1
ATOM 612 O O . LEU A 1 82 ? 27.767 7.167 22.804 1.00 50.65 82 LEU A O 1
ATOM 617 N N . ASP A 1 83 ? 26.164 8.311 23.889 1.00 52.30 83 ASP A N 1
ATOM 618 C CA . ASP A 1 83 ? 26.194 7.434 25.042 1.00 54.17 83 ASP A CA 1
ATOM 619 C C . ASP A 1 83 ? 25.885 5.981 24.657 1.00 53.90 83 ASP A C 1
ATOM 620 O O . ASP A 1 83 ? 26.307 5.053 25.343 1.00 52.96 83 ASP A O 1
ATOM 625 N N . SER A 1 84 ? 25.158 5.784 23.560 1.00 53.99 84 SER A N 1
ATOM 626 C CA . SER A 1 84 ? 24.838 4.437 23.103 1.00 54.48 84 SER A CA 1
ATOM 627 C C . SER A 1 84 ? 26.009 3.909 22.279 1.00 54.97 84 SER A C 1
ATOM 628 O O . SER A 1 84 ? 26.169 2.700 22.097 1.00 54.06 84 SER A O 1
ATOM 639 N N . LEU A 1 86 ? 29.309 4.545 23.058 1.00 53.17 86 LEU A N 1
ATOM 640 C CA . LEU A 1 86 ? 30.213 4.051 24.093 1.00 52.60 86 LEU A CA 1
ATOM 641 C C . LEU A 1 86 ? 29.419 4.067 25.392 1.00 51.68 86 LEU A C 1
ATOM 642 O O . LEU A 1 86 ? 29.484 5.027 26.164 1.00 49.13 86 LEU A O 1
ATOM 647 N N . PRO A 1 87 ? 28.640 2.998 25.636 1.00 51.15 87 PRO A N 1
ATOM 648 C CA . PRO A 1 87 ? 27.799 2.832 26.828 1.00 50.63 87 PRO A CA 1
ATOM 649 C C . PRO A 1 87 ? 28.595 2.756 28.122 1.00 50.29 87 PRO A C 1
ATOM 650 O O . PRO A 1 87 ? 28.046 2.934 29.216 1.00 47.79 87 PRO A O 1
ATOM 654 N N . HIS A 1 88 ? 29.893 2.491 28.006 1.00 48.87 88 HIS A N 1
ATOM 655 C CA . HIS A 1 88 ? 30.728 2.401 29.200 1.00 48.68 88 HIS A CA 1
ATOM 656 C C . HIS A 1 88 ? 31.564 3.651 29.416 1.00 48.94 88 HIS A C 1
ATOM 657 O O . HIS A 1 88 ? 32.509 3.646 30.201 1.00 49.54 88 HIS A O 1
ATOM 664 N N . CYS A 1 89 ? 31.201 4.723 28.720 1.00 48.57 89 CYS A N 1
ATOM 665 C CA . CYS A 1 89 ? 31.903 5.990 28.851 1.00 50.67 89 CYS A CA 1
ATOM 666 C C . CYS A 1 89 ? 31.451 6.674 30.140 1.00 52.05 89 CYS A C 1
ATOM 667 O O . CYS A 1 89 ? 30.265 6.672 30.461 1.00 53.92 89 CYS A O 1
ATOM 670 N N . ASP A 1 90 ? 32.393 7.261 30.871 1.00 53.20 90 ASP A N 1
ATOM 671 C CA . ASP A 1 90 ? 32.081 7.937 32.131 1.00 55.47 90 ASP A CA 1
ATOM 672 C C . ASP A 1 90 ? 31.459 9.328 31.980 1.00 54.25 90 ASP A C 1
ATOM 673 O O . ASP A 1 90 ? 30.485 9.647 32.659 1.00 54.60 90 ASP A O 1
ATOM 678 N N . ARG A 1 91 ? 32.021 10.151 31.098 1.00 53.11 91 ARG A N 1
ATOM 679 C CA . ARG A 1 91 ? 31.522 11.508 30.911 1.00 52.32 91 ARG A CA 1
ATOM 680 C C . ARG A 1 91 ? 31.312 11.862 29.440 1.00 51.58 91 ARG A C 1
ATOM 681 O O . ARG A 1 91 ? 32.206 11.686 28.608 1.00 50.17 91 ARG A O 1
ATOM 689 N N . ILE A 1 92 ? 30.120 12.367 29.137 1.00 51.31 92 ILE A N 1
ATOM 690 C CA . ILE A 1 92 ? 29.754 12.758 27.782 1.00 52.29 92 ILE A CA 1
ATOM 691 C C . ILE A 1 92 ? 29.116 14.141 27.777 1.00 51.44 92 ILE A C 1
ATOM 692 O O . ILE A 1 92 ? 27.985 14.317 28.231 1.00 51.32 92 ILE A O 1
ATOM 697 N N . GLU A 1 93 ? 29.852 15.120 27.257 1.00 50.76 93 GLU A N 1
ATOM 698 C CA . GLU A 1 93 ? 29.386 16.503 27.193 1.00 48.43 93 GLU A CA 1
ATOM 699 C C . GLU A 1 93 ? 29.228 16.994 25.756 1.00 47.30 93 GLU A C 1
ATOM 700 O O . GLU A 1 93 ? 30.133 16.842 24.933 1.00 44.89 93 GLU A O 1
ATOM 706 N N . VAL A 1 94 ? 28.074 17.587 25.461 1.00 47.16 94 VAL A N 1
ATOM 707 C CA . VAL A 1 94 ? 27.790 18.107 24.125 1.00 45.83 94 VAL A CA 1
ATOM 708 C C . VAL A 1 94 ? 27.573 19.608 24.220 1.00 44.88 94 VAL A C 1
ATOM 709 O O . VAL A 1 94 ? 26.757 20.072 25.015 1.00 44.83 94 VAL A O 1
ATOM 713 N N . ALA A 1 95 ? 28.313 20.362 23.415 1.00 44.29 95 ALA A N 1
ATOM 714 C CA . ALA A 1 95 ? 28.212 21.819 23.423 1.00 42.76 95 ALA A CA 1
ATOM 715 C C . ALA A 1 95 ? 28.314 22.386 22.012 1.00 41.63 95 ALA A C 1
ATOM 716 O O . ALA A 1 95 ? 28.738 21.697 21.086 1.00 40.72 95 ALA A O 1
ATOM 718 N N . GLY A 1 96 ? 27.926 23.649 21.860 1.00 41.08 96 GLY A N 1
ATOM 719 C CA . GLY A 1 96 ? 27.977 24.293 20.560 1.00 39.19 96 GLY A CA 1
ATOM 720 C C . GLY A 1 96 ? 29.386 24.509 20.042 1.00 38.65 96 GLY A C 1
ATOM 721 O O . GLY A 1 96 ? 30.351 24.526 20.812 1.00 37.98 96 GLY A O 1
ATOM 722 N N . ASP A 1 97 ? 29.507 24.678 18.730 1.00 36.91 97 ASP A N 1
ATOM 723 C CA . ASP A 1 97 ? 30.804 24.895 18.116 1.00 36.58 97 ASP A CA 1
ATOM 724 C C . ASP A 1 97 ? 31.401 26.258 18.455 1.00 36.72 97 ASP A C 1
ATOM 725 O O . ASP A 1 97 ? 32.623 26.429 18.441 1.00 34.73 97 ASP A O 1
ATOM 738 N N . LEU A 1 99 ? 31.252 27.731 21.357 1.00 35.95 99 LEU A N 1
ATOM 739 C CA . LEU A 1 99 ? 31.884 27.564 22.651 1.00 34.81 99 LEU A CA 1
ATOM 740 C C . LEU A 1 99 ? 33.203 26.810 22.495 1.00 33.67 99 LEU A C 1
ATOM 741 O O . LEU A 1 99 ? 34.192 27.098 23.177 1.00 31.70 99 LEU A O 1
ATOM 746 N N . GLY A 1 100 ? 33.200 25.830 21.600 1.00 31.80 100 GLY A N 1
ATOM 747 C CA . GLY A 1 100 ? 34.399 25.057 21.353 1.00 29.50 100 GLY A CA 1
ATOM 748 C C . GLY A 1 100 ? 35.483 25.955 20.791 1.00 28.17 100 GLY A C 1
ATOM 749 O O . GLY A 1 100 ? 36.663 25.790 21.097 1.00 29.05 100 GLY A O 1
ATOM 750 N N . ALA A 1 101 ? 35.085 26.921 19.972 1.00 26.69 101 ALA A N 1
ATOM 751 C CA . ALA A 1 101 ? 36.049 27.836 19.386 1.00 27.66 101 ALA A CA 1
ATOM 752 C C . ALA A 1 101 ? 36.622 28.766 20.444 1.00 29.07 101 ALA A C 1
ATOM 753 O O . ALA A 1 101 ? 37.826 29.001 20.485 1.00 30.14 101 ALA A O 1
ATOM 755 N N . ALA A 1 102 ? 35.764 29.289 21.311 1.00 31.57 102 ALA A N 1
ATOM 756 C CA . ALA A 1 102 ? 36.230 30.195 22.350 1.00 33.34 102 ALA A CA 1
ATOM 757 C C . ALA A 1 102 ? 37.178 29.490 23.306 1.00 34.33 102 ALA A C 1
ATOM 758 O O . ALA A 1 102 ? 38.179 30.066 23.731 1.00 35.13 102 ALA A O 1
ATOM 760 N N . ARG A 1 103 ? 36.864 28.245 23.653 1.00 35.59 103 ARG A N 1
ATOM 761 C CA . ARG A 1 103 ? 37.719 27.491 24.560 1.00 36.16 103 ARG A CA 1
ATOM 762 C C . ARG A 1 103 ? 39.074 27.205 23.942 1.00 36.44 103 ARG A C 1
ATOM 763 O O . ARG A 1 103 ? 40.096 27.189 24.634 1.00 37.23 103 ARG A O 1
ATOM 771 N N . ALA A 1 104 ? 39.088 26.984 22.633 1.00 38.21 104 ALA A N 1
ATOM 772 C CA . ALA A 1 104 ? 40.335 26.690 21.932 1.00 38.01 104 ALA A CA 1
ATOM 773 C C . ALA A 1 104 ? 41.192 27.934 21.719 1.00 38.62 104 ALA A C 1
ATOM 774 O O . ALA A 1 104 ? 42.411 27.865 21.824 1.00 40.68 104 ALA A O 1
ATOM 776 N N . LEU A 1 105 ? 40.551 29.066 21.437 1.00 38.87 105 LEU A N 1
ATOM 777 C CA . LEU A 1 105 ? 41.267 30.316 21.184 1.00 39.12 105 LEU A CA 1
ATOM 778 C C . LEU A 1 105 ? 41.529 31.156 22.426 1.00 39.13 105 LEU A C 1
ATOM 779 O O . LEU A 1 105 ? 42.599 31.745 22.579 1.00 39.45 105 LEU A O 1
ATOM 784 N N . CYS A 1 106 ? 40.540 31.220 23.305 1.00 40.36 106 CYS A N 1
ATOM 785 C CA . CYS A 1 106 ? 40.653 32.018 24.514 1.00 41.89 106 CYS A CA 1
ATOM 786 C C . CYS A 1 106 ? 41.227 31.243 25.683 1.00 43.50 106 CYS A C 1
ATOM 787 O O . CYS A 1 106 ? 41.889 31.814 26.550 1.00 43.82 106 CYS A O 1
ATOM 790 N N . GLY A 1 107 ? 40.973 29.941 25.697 1.00 45.14 107 GLY A N 1
ATOM 791 C CA . GLY A 1 107 ? 41.474 29.102 26.764 1.00 48.69 107 GLY A CA 1
ATOM 792 C C . GLY A 1 107 ? 40.673 29.251 28.041 1.00 51.51 107 GLY A C 1
ATOM 793 O O . GLY A 1 107 ? 39.684 28.550 28.256 1.00 52.57 107 GLY A O 1
ATOM 794 N N . ASP A 1 108 ? 41.090 30.173 28.895 1.00 52.68 108 ASP A N 1
ATOM 795 C CA . ASP A 1 108 ? 40.394 30.383 30.153 1.00 54.55 108 ASP A CA 1
ATOM 796 C C . ASP A 1 108 ? 40.313 31.869 30.480 1.00 54.95 108 ASP A C 1
ATOM 797 O O . ASP A 1 108 ? 40.025 32.253 31.613 1.00 54.83 108 ASP A O 1
ATOM 802 N N . SER A 1 109 ? 40.558 32.701 29.475 1.00 54.48 109 SER A N 1
ATOM 803 C CA . SER A 1 109 ? 40.526 34.143 29.653 1.00 53.52 109 SER A CA 1
ATOM 804 C C . SER A 1 109 ? 39.402 34.802 28.860 1.00 52.15 109 SER A C 1
ATOM 805 O O . SER A 1 109 ? 38.866 34.220 27.918 1.00 50.62 109 SER A O 1
ATOM 808 N N . GLU A 1 110 ? 39.067 36.027 29.252 1.00 50.88 110 GLU A N 1
ATOM 809 C CA . GLU A 1 110 ? 38.013 36.815 28.613 1.00 49.17 110 GLU A CA 1
ATOM 810 C C . GLU A 1 110 ? 38.410 37.217 27.185 1.00 47.01 110 GLU A C 1
ATOM 811 O O . GLU A 1 110 ? 39.585 37.445 26.904 1.00 46.96 110 GLU A O 1
ATOM 817 N N . GLY A 1 111 ? 37.432 37.301 26.285 1.00 44.78 111 GLY A N 1
ATOM 818 C CA . GLY A 1 111 ? 37.732 37.678 24.913 1.00 41.43 111 GLY A CA 1
ATOM 819 C C . GLY A 1 111 ? 36.594 37.475 23.925 1.00 37.86 111 GLY A C 1
ATOM 820 O O . GLY A 1 111 ? 35.506 37.034 24.294 1.00 37.62 111 GLY A O 1
ATOM 821 N N . ILE A 1 112 ? 36.846 37.807 22.662 1.00 35.67 112 ILE A N 1
ATOM 822 C CA . ILE A 1 112 ? 35.852 37.654 21.611 1.00 33.54 112 ILE A CA 1
ATOM 823 C C . ILE A 1 112 ? 36.320 36.583 20.649 1.00 33.39 112 ILE A C 1
ATOM 824 O O . ILE A 1 112 ? 37.413 36.681 20.090 1.00 32.94 112 ILE A O 1
ATOM 829 N N . ALA A 1 113 ? 35.495 35.553 20.474 1.00 32.54 113 ALA A N 1
ATOM 830 C CA . ALA A 1 113 ? 35.818 34.442 19.582 1.00 30.80 113 ALA A CA 1
ATOM 831 C C . ALA A 1 113 ? 34.907 34.455 18.360 1.00 30.05 113 ALA A C 1
ATOM 832 O O . ALA A 1 113 ? 33.681 34.558 18.476 1.00 29.48 113 ALA A O 1
ATOM 834 N N . CYS A 1 114 ? 35.515 34.335 17.185 1.00 30.16 114 CYS A N 1
ATOM 835 C CA . CYS A 1 114 ? 34.762 34.358 15.934 1.00 29.27 114 CYS A CA 1
ATOM 836 C C . CYS A 1 114 ? 35.047 33.177 15.034 1.00 27.23 114 CYS A C 1
ATOM 837 O O . CYS A 1 114 ? 36.164 32.664 14.987 1.00 28.91 114 CYS A O 1
ATOM 840 N N . ILE A 1 115 ? 34.021 32.753 14.313 1.00 27.87 115 ILE A N 1
ATOM 841 C CA . ILE A 1 115 ? 34.161 31.656 13.375 1.00 24.84 115 ILE A CA 1
ATOM 842 C C . ILE A 1 115 ? 33.947 32.201 11.969 1.00 25.31 115 ILE A C 1
ATOM 843 O O . ILE A 1 115 ? 33.016 32.964 11.721 1.00 24.07 115 ILE A O 1
ATOM 848 N N . LEU A 1 116 ? 34.836 31.832 11.055 1.00 24.93 116 LEU A N 1
ATOM 849 C CA . LEU A 1 116 ? 34.737 32.264 9.665 1.00 24.62 116 LEU A CA 1
ATOM 850 C C . LEU A 1 116 ? 34.997 31.032 8.795 1.00 24.91 116 LEU A C 1
ATOM 851 O O . LEU A 1 116 ? 36.142 30.742 8.442 1.00 26.01 116 LEU A O 1
ATOM 856 N N . GLY A 1 117 ? 33.926 30.299 8.488 1.00 24.68 117 GLY A N 1
ATOM 857 C CA . GLY A 1 117 ? 34.013 29.111 7.653 1.00 22.74 117 GLY A CA 1
ATOM 858 C C . GLY A 1 117 ? 32.857 29.129 6.657 1.00 22.14 117 GLY A C 1
ATOM 859 O O . GLY A 1 117 ? 32.636 30.141 5.992 1.00 23.42 117 GLY A O 1
ATOM 860 N N . THR A 1 118 ? 32.113 28.032 6.547 1.00 20.45 118 THR A N 1
ATOM 861 C CA . THR A 1 118 ? 30.969 27.973 5.635 1.00 20.58 118 THR A CA 1
ATOM 862 C C . THR A 1 118 ? 29.980 29.061 6.060 1.00 21.11 118 THR A C 1
ATOM 863 O O . THR A 1 118 ? 29.396 29.763 5.225 1.00 22.83 118 THR A O 1
ATOM 867 N N . GLY A 1 119 ? 29.807 29.180 7.372 1.00 20.84 119 GLY A N 1
ATOM 868 C CA . GLY A 1 119 ? 28.945 30.192 7.961 1.00 20.89 119 GLY A CA 1
ATOM 869 C C . GLY A 1 119 ? 29.790 31.033 8.913 1.00 22.44 119 GLY A C 1
ATOM 870 O O . GLY A 1 119 ? 30.944 30.688 9.169 1.00 23.95 119 GLY A O 1
ATOM 871 N N . SER A 1 120 ? 29.245 32.137 9.426 1.00 21.88 120 SER A N 1
ATOM 872 C CA . SER A 1 120 ? 29.982 33.011 10.349 1.00 21.55 120 SER A CA 1
ATOM 873 C C . SER A 1 120 ? 29.333 32.960 11.711 1.00 22.13 120 SER A C 1
ATOM 874 O O . SER A 1 120 ? 28.171 32.587 11.834 1.00 23.84 120 SER A O 1
ATOM 877 N N . ASN A 1 121 ? 30.076 33.370 12.728 1.00 20.70 121 ASN A N 1
ATOM 878 C CA . ASN A 1 121 ? 29.542 33.400 14.070 1.00 23.27 121 ASN A CA 1
ATOM 879 C C . ASN A 1 121 ? 30.460 34.223 14.994 1.00 24.08 121 ASN A C 1
ATOM 880 O O . ASN A 1 121 ? 31.617 34.475 14.662 1.00 23.18 121 ASN A O 1
ATOM 885 N N . SER A 1 122 ? 29.939 34.665 16.135 1.00 24.43 122 SER A N 1
ATOM 886 C CA . SER A 1 122 ? 30.748 35.408 17.093 1.00 27.16 122 SER A CA 1
ATOM 887 C C . SER A 1 122 ? 30.148 35.288 18.484 1.00 27.68 122 SER A C 1
ATOM 888 O O . SER A 1 122 ? 28.980 34.935 18.633 1.00 27.69 122 SER A O 1
ATOM 891 N N . CYS A 1 123 ? 30.962 35.574 19.497 1.00 28.81 123 CYS A N 1
ATOM 892 C CA . CYS A 1 123 ? 30.513 35.521 20.879 1.00 29.52 123 CYS A CA 1
ATOM 893 C C . CYS A 1 123 ? 31.491 36.255 21.781 1.00 29.70 123 CYS A C 1
ATOM 894 O O . CYS A 1 123 ? 32.679 36.380 21.473 1.00 29.66 123 CYS A O 1
ATOM 897 N N . LEU A 1 124 ? 30.980 36.742 22.899 1.00 30.39 124 LEU A N 1
ATOM 898 C CA . LEU A 1 124 ? 31.815 37.414 23.871 1.00 31.33 124 LEU A CA 1
ATOM 899 C C . LEU A 1 124 ? 32.040 36.315 24.904 1.00 31.55 124 LEU A C 1
ATOM 900 O O . LEU A 1 124 ? 31.076 35.740 25.414 1.00 30.75 124 LEU A O 1
ATOM 905 N N . PHE A 1 125 ? 33.304 35.999 25.179 1.00 33.69 125 PHE A N 1
ATOM 906 C CA . PHE A 1 125 ? 33.666 34.953 26.145 1.00 33.07 125 PHE A CA 1
ATOM 907 C C . PHE A 1 125 ? 34.193 35.631 27.405 1.00 32.76 125 PHE A C 1
ATOM 908 O O . PHE A 1 125 ? 34.975 36.571 27.311 1.00 31.79 125 PHE A O 1
ATOM 916 N N . ASP A 1 126 ? 33.774 35.176 28.584 1.00 36.25 126 ASP A N 1
ATOM 917 C CA . ASP A 1 126 ? 34.261 35.796 29.822 1.00 38.31 126 ASP A CA 1
ATOM 918 C C . ASP A 1 126 ? 35.368 34.971 30.441 1.00 39.75 126 ASP A C 1
ATOM 919 O O . ASP A 1 126 ? 35.878 35.298 31.516 1.00 41.50 126 ASP A O 1
ATOM 924 N N . GLY A 1 127 ? 35.740 33.898 29.752 1.00 40.15 127 GLY A N 1
ATOM 925 C CA . GLY A 1 127 ? 36.802 33.049 30.249 1.00 41.04 127 GLY A CA 1
ATOM 926 C C . GLY A 1 127 ? 36.347 31.660 30.637 1.00 40.76 127 GLY A C 1
ATOM 927 O O . GLY A 1 127 ? 37.172 30.764 30.741 1.00 41.33 127 GLY A O 1
ATOM 928 N N . ARG A 1 128 ? 35.056 31.464 30.876 1.00 40.40 128 ARG A N 1
ATOM 929 C CA . ARG A 1 128 ? 34.591 30.133 31.240 1.00 42.83 128 ARG A CA 1
ATOM 930 C C . ARG A 1 128 ? 33.342 29.796 30.445 1.00 43.16 128 ARG A C 1
ATOM 931 O O . ARG A 1 128 ? 33.103 28.639 30.094 1.00 44.38 128 ARG A O 1
ATOM 939 N N . GLU A 1 129 ? 32.544 30.812 30.148 1.00 43.38 129 GLU A N 1
ATOM 940 C CA . GLU A 1 129 ? 31.329 30.587 29.384 1.00 43.63 129 GLU A CA 1
ATOM 941 C C . GLU A 1 129 ? 30.974 31.817 28.567 1.00 40.56 129 GLU A C 1
ATOM 942 O O . GLU A 1 129 ? 31.438 32.924 28.854 1.00 38.58 129 GLU A O 1
ATOM 948 N N . ILE A 1 130 ? 30.157 31.603 27.538 1.00 38.38 130 ILE A N 1
ATOM 949 C CA . ILE A 1 130 ? 29.735 32.675 26.651 1.00 35.45 130 ILE A CA 1
ATOM 950 C C . ILE A 1 130 ? 28.780 33.631 27.339 1.00 34.55 130 ILE A C 1
ATOM 951 O O . ILE A 1 130 ? 27.776 33.219 27.922 1.00 34.36 130 ILE A O 1
ATOM 956 N N . LYS A 1 131 ? 29.101 34.917 27.260 1.00 34.40 131 LYS A N 1
ATOM 957 C CA . LYS A 1 131 ? 28.277 35.944 27.869 1.00 34.97 131 LYS A CA 1
ATOM 958 C C . LYS A 1 131 ? 27.316 36.597 26.891 1.00 34.98 131 LYS A C 1
ATOM 959 O O . LYS A 1 131 ? 26.246 37.051 27.289 1.00 36.91 131 LYS A O 1
ATOM 965 N N . ALA A 1 132 ? 27.699 36.658 25.619 1.00 33.45 132 ALA A N 1
ATOM 966 C CA . ALA A 1 132 ? 26.853 37.275 24.600 1.00 32.40 132 ALA A CA 1
ATOM 967 C C . ALA A 1 132 ? 27.128 36.669 23.221 1.00 33.28 132 ALA A C 1
ATOM 968 O O . ALA A 1 132 ? 28.268 36.338 22.905 1.00 32.80 132 ALA A O 1
ATOM 970 N N . ASN A 1 133 ? 26.082 36.545 22.404 1.00 33.70 133 ASN A N 1
ATOM 971 C CA . ASN A 1 133 ? 26.195 35.947 21.077 1.00 36.68 133 ASN A CA 1
ATOM 972 C C . ASN A 1 133 ? 25.280 36.630 20.061 1.00 35.79 133 ASN A C 1
ATOM 973 O O . ASN A 1 133 ? 24.096 36.822 20.322 1.00 36.04 133 ASN A O 1
ATOM 978 N N . VAL A 1 134 ? 25.818 36.990 18.901 1.00 32.19 134 VAL A N 1
ATOM 979 C CA . VAL A 1 134 ? 24.997 37.612 17.872 1.00 30.42 134 VAL A CA 1
ATOM 980 C C . VAL A 1 134 ? 24.579 36.500 16.914 1.00 29.15 134 VAL A C 1
ATOM 981 O O . VAL A 1 134 ? 25.434 35.906 16.256 1.00 28.61 134 VAL A O 1
ATOM 985 N N . SER A 1 135 ? 23.283 36.183 16.855 1.00 27.01 135 SER A N 1
ATOM 986 C CA . SER A 1 135 ? 22.828 35.116 15.943 1.00 27.95 135 SER A CA 1
ATOM 987 C C . SER A 1 135 ? 23.338 35.451 14.550 1.00 24.11 135 SER A C 1
ATOM 988 O O . SER A 1 135 ? 23.142 36.568 14.073 1.00 24.49 135 SER A O 1
ATOM 991 N N . PRO A 1 136 ? 23.992 34.488 13.883 1.00 23.41 136 PRO A N 1
ATOM 992 C CA . PRO A 1 136 ? 24.537 34.686 12.534 1.00 21.95 136 PRO A CA 1
ATOM 993 C C . PRO A 1 136 ? 23.460 34.918 11.468 1.00 21.59 136 PRO A C 1
ATOM 994 O O . PRO A 1 136 ? 23.698 35.605 10.472 1.00 20.49 136 PRO A O 1
ATOM 998 N N . LEU A 1 137 ? 22.280 34.341 11.673 1.00 23.37 137 LEU A N 1
ATOM 999 C CA . LEU A 1 137 ? 21.182 34.539 10.738 1.00 23.23 137 LEU A CA 1
ATOM 1000 C C . LEU A 1 137 ? 21.253 33.765 9.421 1.00 22.63 137 LEU A C 1
ATOM 1001 O O . LEU A 1 137 ? 20.336 33.862 8.611 1.00 22.33 137 LEU A O 1
ATOM 1006 N N . GLY A 1 138 ? 22.324 33.007 9.196 1.00 22.28 138 GLY A N 1
ATOM 1007 C CA . GLY A 1 138 ? 22.415 32.225 7.968 1.00 19.96 138 GLY A CA 1
ATOM 1008 C C . GLY A 1 138 ? 22.970 32.934 6.740 1.00 20.18 138 GLY A C 1
ATOM 1009 O O . GLY A 1 138 ? 23.122 34.157 6.729 1.00 16.05 138 GLY A O 1
ATOM 1010 N N . TYR A 1 139 ? 23.248 32.151 5.696 1.00 20.58 139 TYR A N 1
ATOM 1011 C CA . TYR A 1 139 ? 23.829 32.663 4.459 1.00 21.13 139 TYR A CA 1
ATOM 1012 C C . TYR A 1 139 ? 22.913 33.581 3.662 1.00 21.81 139 TYR A C 1
ATOM 1013 O O . TYR A 1 139 ? 23.355 34.247 2.721 1.00 21.40 139 TYR A O 1
ATOM 1022 N N . ILE A 1 140 ? 21.637 33.626 4.019 1.00 22.18 140 ILE A N 1
ATOM 1023 C CA . ILE A 1 140 ? 20.736 34.513 3.301 1.00 22.09 140 ILE A CA 1
ATOM 1024 C C . ILE A 1 140 ? 20.544 35.832 4.051 1.00 23.08 140 ILE A C 1
ATOM 1025 O O . ILE A 1 140 ? 20.660 36.910 3.459 1.00 22.60 140 ILE A O 1
ATOM 1030 N N . LEU A 1 141 ? 20.290 35.767 5.352 1.00 23.64 141 LEU A N 1
ATOM 1031 C CA . LEU A 1 141 ? 20.080 36.999 6.134 1.00 26.17 141 LEU A CA 1
ATOM 1032 C C . LEU A 1 141 ? 21.324 37.576 6.810 1.00 25.91 141 LEU A C 1
ATOM 1033 O O . LEU A 1 141 ? 21.336 38.750 7.186 1.00 24.79 141 LEU A O 1
ATOM 1038 N N . GLY A 1 142 ? 22.353 36.747 6.978 1.00 24.91 142 GLY A N 1
ATOM 1039 C CA . GLY A 1 142 ? 23.564 37.203 7.636 1.00 22.66 142 GLY A CA 1
ATOM 1040 C C . GLY A 1 142 ? 24.842 36.480 7.250 1.00 24.33 142 GLY A C 1
ATOM 1041 O O . GLY A 1 142 ? 25.276 36.537 6.098 1.00 20.67 142 GLY A O 1
ATOM 1042 N N . ASP A 1 143 ? 25.434 35.784 8.221 1.00 25.07 143 ASP A N 1
ATOM 1043 C CA . ASP A 1 143 ? 26.685 35.059 8.030 1.00 23.49 143 ASP A CA 1
ATOM 1044 C C . ASP A 1 143 ? 27.692 35.918 7.275 1.00 21.67 143 ASP A C 1
ATOM 1045 O O . ASP A 1 143 ? 28.325 35.451 6.330 1.00 22.76 143 ASP A O 1
ATOM 1050 N N . GLU A 1 144 ? 27.858 37.17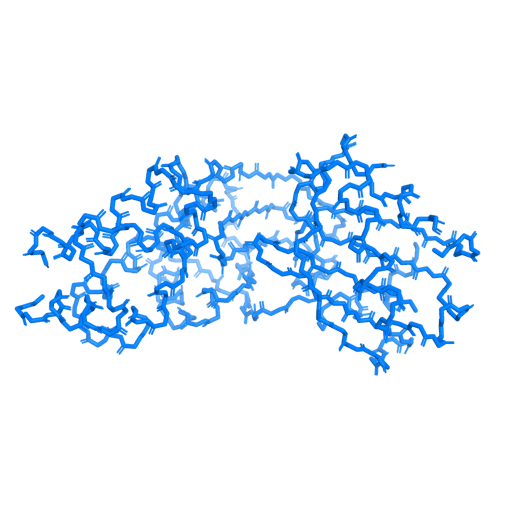3 7.679 1.00 20.24 144 GLU A N 1
ATOM 1051 C CA . GLU A 1 144 ? 28.818 38.036 6.977 1.00 20.61 144 GLU A CA 1
ATOM 1052 C C . GLU A 1 144 ? 30.253 37.460 6.940 1.00 18.59 144 GLU A C 1
ATOM 1053 O O . GLU A 1 144 ? 30.699 36.811 7.881 1.00 17.65 144 GLU A O 1
ATOM 1059 N N . GLY A 1 145 ? 30.962 37.682 5.841 1.00 18.46 145 GLY A N 1
ATOM 1060 C CA . GLY A 1 145 ? 32.326 37.187 5.737 1.00 18.21 145 GLY A CA 1
ATOM 1061 C C . GLY A 1 145 ? 32.494 35.678 5.670 1.00 18.00 145 GLY A C 1
ATOM 1062 O O . GLY A 1 145 ? 33.618 35.188 5.599 1.00 18.71 145 GLY A O 1
ATOM 1063 N N . SER A 1 146 ? 31.387 34.945 5.700 1.00 18.14 146 SER A N 1
ATOM 1064 C CA . SER A 1 146 ? 31.414 33.490 5.620 1.00 19.43 146 SER A CA 1
ATOM 1065 C C . SER A 1 146 ? 31.629 33.078 4.165 1.00 20.50 146 SER A C 1
ATOM 1066 O O . SER A 1 146 ? 31.352 33.854 3.255 1.00 21.07 146 SER A O 1
ATOM 1069 N N . GLY A 1 147 ? 32.091 31.849 3.958 1.00 20.33 147 GLY A N 1
ATOM 1070 C CA . GLY A 1 147 ? 32.330 31.360 2.615 1.00 21.63 147 GLY A CA 1
ATOM 1071 C C . GLY A 1 147 ? 31.079 31.244 1.765 1.00 22.27 147 GLY A C 1
ATOM 1072 O O . GLY A 1 147 ? 31.155 31.328 0.542 1.00 22.71 147 GLY A O 1
ATOM 1073 N N . ALA A 1 148 ? 29.927 31.030 2.389 1.00 22.21 148 ALA A N 1
ATOM 1074 C CA . ALA A 1 148 ? 28.700 30.942 1.612 1.00 22.66 148 ALA A CA 1
ATOM 1075 C C . ALA A 1 148 ? 28.348 32.342 1.129 1.00 21.45 148 ALA A C 1
ATOM 1076 O O . ALA A 1 148 ? 27.923 32.523 -0.010 1.00 20.00 148 ALA A O 1
ATOM 1078 N N . VAL A 1 149 ? 28.537 33.339 1.984 1.00 19.21 149 VAL A N 1
ATOM 1079 C CA . VAL A 1 149 ? 28.209 34.687 1.574 1.00 19.25 149 VAL A CA 1
ATOM 1080 C C . VAL A 1 149 ? 29.198 35.220 0.552 1.00 20.10 149 VAL A C 1
ATOM 1081 O O . VAL A 1 149 ? 28.795 35.841 -0.429 1.00 19.55 149 VAL A O 1
ATOM 1085 N N . LEU A 1 150 ? 30.488 34.974 0.762 1.00 22.20 150 LEU A N 1
ATOM 1086 C CA . LEU A 1 150 ? 31.497 35.412 -0.201 1.00 23.78 150 LEU A CA 1
ATOM 1087 C C . LEU A 1 150 ? 31.114 34.813 -1.546 1.00 23.26 150 LEU A C 1
ATOM 1088 O O . LEU A 1 150 ? 31.156 35.479 -2.576 1.00 24.53 150 LEU A O 1
ATOM 1093 N N . GLY A 1 151 ? 30.727 33.543 -1.517 1.00 22.95 151 GLY A N 1
ATOM 1094 C CA . GLY A 1 151 ? 30.326 32.861 -2.733 1.00 21.41 151 GLY A CA 1
ATOM 1095 C C . GLY A 1 151 ? 29.134 33.477 -3.456 1.00 19.86 151 GLY A C 1
ATOM 1096 O O . GLY A 1 151 ? 29.202 33.699 -4.665 1.00 17.23 151 GLY A O 1
ATOM 1097 N N . ARG A 1 152 ? 28.038 33.756 -2.756 1.00 21.19 152 ARG A N 1
ATOM 1098 C CA . ARG A 1 152 ? 26.902 34.331 -3.468 1.00 24.79 152 ARG A CA 1
ATOM 1099 C C . ARG A 1 152 ? 27.194 35.752 -3.942 1.00 25.37 152 ARG A C 1
ATOM 1100 O O . ARG A 1 152 ? 26.760 36.150 -5.028 1.00 24.91 152 ARG A O 1
ATOM 1108 N N . LEU A 1 153 ? 27.932 36.516 -3.143 1.00 23.60 153 LEU A N 1
ATOM 1109 C CA . LEU A 1 153 ? 28.281 37.871 -3.546 1.00 25.36 153 LEU A CA 1
ATOM 1110 C C . LEU A 1 153 ? 29.122 37.768 -4.819 1.00 24.65 153 LEU A C 1
ATOM 1111 O O . LEU A 1 153 ? 28.834 38.405 -5.836 1.00 24.45 153 LEU A O 1
ATOM 1116 N N . PHE A 1 154 ? 30.152 36.934 -4.764 1.00 26.10 154 PHE A N 1
ATOM 1117 C CA . PHE A 1 154 ? 31.039 36.754 -5.902 1.00 25.63 154 PHE A CA 1
ATOM 1118 C C . PHE A 1 154 ? 30.355 36.314 -7.206 1.00 24.27 154 PHE A C 1
ATOM 1119 O O . PHE A 1 154 ? 30.481 36.995 -8.224 1.00 24.44 154 PHE A O 1
ATOM 1127 N N . ILE A 1 155 ? 29.635 35.193 -7.196 1.00 24.94 155 ILE A N 1
ATOM 1128 C CA . ILE A 1 155 ? 29.006 34.749 -8.431 1.00 27.97 155 ILE A CA 1
ATOM 1129 C C . ILE A 1 155 ? 27.944 35.749 -8.913 1.00 27.56 155 ILE A C 1
ATOM 1130 O O . ILE A 1 155 ? 27.719 35.903 -10.117 1.00 26.47 155 ILE A O 1
ATOM 1135 N N . GLY A 1 156 ? 27.319 36.460 -7.980 1.00 28.97 156 GLY A N 1
ATOM 1136 C CA . GLY A 1 156 ? 26.316 37.442 -8.361 1.00 29.99 156 GLY A CA 1
ATOM 1137 C C . GLY A 1 156 ? 26.941 38.519 -9.234 1.00 31.09 156 GLY A C 1
ATOM 1138 O O . GLY A 1 156 ? 26.521 38.740 -10.372 1.00 28.76 156 GLY A O 1
ATOM 1139 N N . SER A 1 157 ? 27.960 39.186 -8.706 1.00 30.15 157 SER A N 1
ATOM 1140 C CA . SER A 1 157 ? 28.630 40.237 -9.457 1.00 31.61 157 SER A CA 1
ATOM 1141 C C . SER A 1 157 ? 29.308 39.676 -10.703 1.00 30.73 157 SER A C 1
ATOM 1142 O O . SER A 1 157 ? 29.350 40.319 -11.751 1.00 30.39 157 SER A O 1
ATOM 1145 N N . LEU A 1 158 ? 29.854 38.475 -10.587 1.00 30.04 158 LEU A N 1
ATOM 1146 C CA . LEU A 1 158 ? 30.519 37.846 -11.723 1.00 29.32 158 LEU A CA 1
ATOM 1147 C C . LEU A 1 158 ? 29.523 37.669 -12.880 1.00 28.25 158 LEU A C 1
ATOM 1148 O O . LEU A 1 158 ? 29.791 38.044 -14.020 1.00 26.40 158 LEU A O 1
ATOM 1153 N N . LEU A 1 159 ? 28.369 37.100 -12.564 1.00 28.72 159 LEU A N 1
ATOM 1154 C CA . LEU A 1 159 ? 27.330 36.849 -13.548 1.00 28.03 159 LEU A CA 1
ATOM 1155 C C . LEU A 1 159 ? 26.760 38.131 -14.144 1.00 27.52 159 LEU A C 1
ATOM 1156 O O . LEU A 1 159 ? 26.257 38.126 -15.267 1.00 27.83 159 LEU A O 1
ATOM 1161 N N . LYS A 1 160 ? 26.858 39.231 -13.409 1.00 25.95 160 LYS A N 1
ATOM 1162 C CA . LYS A 1 160 ? 26.335 40.494 -13.899 1.00 25.97 160 LYS A CA 1
ATOM 1163 C C . LYS A 1 160 ? 27.395 41.454 -14.425 1.00 27.49 160 LYS A C 1
ATOM 1164 O O . LYS A 1 160 ? 27.227 42.677 -14.396 1.00 27.85 160 LYS A O 1
ATOM 1170 N N . GLY A 1 161 ? 28.491 40.876 -14.906 1.00 27.25 161 GLY A N 1
ATOM 1171 C CA . GLY A 1 161 ? 29.566 41.651 -15.487 1.00 28.08 161 GLY A CA 1
ATOM 1172 C C . GLY A 1 161 ? 30.243 42.689 -14.624 1.00 28.86 161 GLY A C 1
ATOM 1173 O O . GLY A 1 161 ? 30.654 43.731 -15.130 1.00 29.18 161 GLY A O 1
ATOM 1174 N N . GLN A 1 162 ? 30.381 42.432 -13.332 1.00 29.02 162 GLN A N 1
ATOM 1175 C CA . GLN A 1 162 ? 31.039 43.413 -12.482 1.00 30.00 162 GLN A CA 1
ATOM 1176 C C . GLN A 1 162 ? 32.508 43.058 -12.268 1.00 31.95 162 GLN A C 1
ATOM 1177 O O . GLN A 1 162 ? 33.238 43.778 -11.585 1.00 31.93 162 GLN A O 1
ATOM 1191 N N . PRO A 1 164 ? 36.401 41.647 -14.095 1.00 38.36 164 PRO A N 1
ATOM 1192 C CA . PRO A 1 164 ? 37.135 41.836 -15.353 1.00 37.75 164 PRO A CA 1
ATOM 1193 C C . PRO A 1 164 ? 36.645 40.878 -16.439 1.00 37.28 164 PRO A C 1
ATOM 1194 O O . PRO A 1 164 ? 36.105 39.814 -16.134 1.00 36.77 164 PRO A O 1
ATOM 1198 N N . GLU A 1 165 ? 36.828 41.262 -17.701 1.00 37.99 165 GLU A N 1
ATOM 1199 C CA . GLU A 1 165 ? 36.399 40.446 -18.837 1.00 37.89 165 GLU A CA 1
ATOM 1200 C C . GLU A 1 165 ? 37.114 39.106 -18.815 1.00 37.27 165 GLU A C 1
ATOM 1201 O O . GLU A 1 165 ? 38.329 39.040 -18.618 1.00 36.26 165 GLU A O 1
ATOM 1207 N N . GLY A 1 166 ? 36.348 38.039 -19.015 1.00 37.96 166 GLY A N 1
ATOM 1208 C CA . GLY A 1 166 ? 36.921 36.705 -19.024 1.00 38.78 166 GLY A CA 1
ATOM 1209 C C . GLY A 1 166 ? 36.840 35.943 -17.710 1.00 38.12 166 GLY A C 1
ATOM 1210 O O . GLY A 1 166 ? 36.793 34.714 -17.721 1.00 39.29 166 GLY A O 1
ATOM 1211 N N . LEU A 1 167 ? 36.822 36.650 -16.582 1.00 36.04 167 LEU A N 1
ATOM 1212 C CA . LEU A 1 167 ? 36.764 35.988 -15.279 1.00 34.91 167 LEU A CA 1
ATOM 1213 C C . LEU A 1 167 ? 35.538 35.102 -15.167 1.00 34.71 167 LEU A C 1
ATOM 1214 O O . LEU A 1 167 ? 35.606 33.989 -14.638 1.00 35.47 167 LEU A O 1
ATOM 1219 N N . CYS A 1 168 ? 34.412 35.593 -15.665 1.00 33.34 168 CYS A N 1
ATOM 1220 C CA . CYS A 1 168 ? 33.184 34.821 -15.595 1.00 33.44 168 CYS A CA 1
ATOM 1221 C C . CYS A 1 168 ? 33.369 33.523 -16.355 1.00 33.43 168 CYS A C 1
ATOM 1222 O O . CYS A 1 168 ? 33.143 32.443 -15.814 1.00 33.06 168 CYS A O 1
ATOM 1225 N N . GLU A 1 169 ? 33.793 33.633 -17.611 1.00 34.30 169 GLU A N 1
ATOM 1226 C CA . GLU A 1 169 ? 34.003 32.455 -18.437 1.00 34.92 169 GLU A CA 1
ATOM 1227 C C . GLU A 1 169 ? 35.075 31.544 -17.843 1.00 33.54 169 GLU A C 1
ATOM 1228 O O . GLU A 1 169 ? 34.995 30.325 -17.968 1.00 33.08 169 GLU A O 1
ATOM 1234 N N . ALA A 1 170 ? 36.067 32.137 -17.186 1.00 31.32 170 ALA A N 1
ATOM 1235 C CA . ALA A 1 170 ? 37.137 31.365 -16.562 1.00 30.04 170 ALA A CA 1
ATOM 1236 C C . ALA A 1 170 ? 36.586 30.566 -15.373 1.00 30.50 170 ALA A C 1
ATOM 1237 O O . ALA A 1 170 ? 37.005 29.432 -15.129 1.00 26.52 170 ALA A O 1
ATOM 1239 N N . PHE A 1 171 ? 35.644 31.177 -14.648 1.00 30.30 171 PHE A N 1
ATOM 1240 C CA . PHE A 1 171 ? 34.993 30.581 -13.481 1.00 27.75 171 PHE A CA 1
ATOM 1241 C C . PHE A 1 171 ? 34.049 29.462 -13.901 1.00 28.63 171 PHE A C 1
ATOM 1242 O O . PHE A 1 171 ? 34.142 28.334 -13.415 1.00 27.00 171 PHE A O 1
ATOM 1250 N N . LEU A 1 172 ? 33.133 29.780 -14.807 1.00 29.14 172 LEU A N 1
ATOM 1251 C CA . LEU A 1 172 ? 32.149 28.800 -15.263 1.00 32.23 172 LEU A CA 1
ATOM 1252 C C . LEU A 1 172 ? 32.773 27.540 -15.870 1.00 33.44 172 LEU A C 1
ATOM 1253 O O . LEU A 1 172 ? 32.306 26.427 -15.618 1.00 33.91 172 LEU A O 1
ATOM 1258 N N . GLN A 1 173 ? 33.826 27.720 -16.662 1.00 33.97 173 GLN A N 1
ATOM 1259 C CA . GLN A 1 173 ? 34.509 26.603 -17.305 1.00 35.90 173 GLN A CA 1
ATOM 1260 C C . GLN A 1 173 ? 35.295 25.715 -16.317 1.00 35.35 173 GLN A C 1
ATOM 1261 O O . GLN A 1 173 ? 35.364 24.496 -16.486 1.00 34.30 173 GLN A O 1
ATOM 1267 N N . GLU A 1 174 ? 35.877 26.320 -15.287 1.00 33.69 174 GLU A N 1
ATOM 1268 C CA . GLU A 1 174 ? 36.632 25.559 -14.310 1.00 32.85 174 GLU A CA 1
ATOM 1269 C C . GLU A 1 174 ? 35.731 24.580 -13.570 1.00 32.58 174 GLU A C 1
ATOM 1270 O O . GLU A 1 174 ? 36.129 23.448 -13.278 1.00 30.04 174 GLU A O 1
ATOM 1276 N N . TYR A 1 175 ? 34.513 25.025 -13.280 1.00 31.89 175 TYR A N 1
ATOM 1277 C CA . TYR A 1 175 ? 33.528 24.219 -12.566 1.00 33.22 175 TYR A CA 1
ATOM 1278 C C . TYR A 1 175 ? 32.472 23.628 -13.486 1.00 35.27 175 TYR A C 1
ATOM 1279 O O . TYR A 1 175 ? 31.518 23.017 -13.015 1.00 36.35 175 TYR A O 1
ATOM 1288 N N . GLY A 1 176 ? 32.635 23.811 -14.792 1.00 35.56 176 GLY A N 1
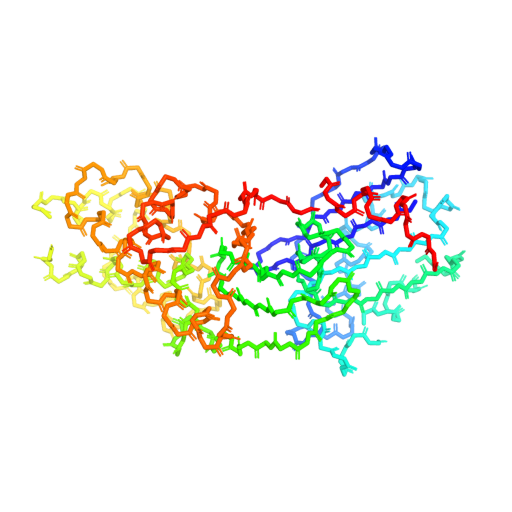ATOM 1289 C CA . GLY A 1 176 ? 31.667 23.263 -15.726 1.00 35.08 176 GLY A CA 1
ATOM 1290 C C . GLY A 1 176 ? 30.244 23.643 -15.363 1.00 34.40 176 GLY A C 1
ATOM 1291 O O . GLY A 1 176 ? 29.350 22.803 -15.305 1.00 33.70 176 GLY A O 1
ATOM 1292 N N . LEU A 1 177 ? 30.024 24.920 -15.104 1.00 33.96 177 LEU A N 1
ATOM 1293 C CA . LEU A 1 177 ? 28.690 25.362 -14.751 1.00 32.79 177 LEU A CA 1
ATOM 1294 C C . LEU A 1 177 ? 28.186 26.395 -15.736 1.00 33.15 177 LEU A C 1
ATOM 1295 O O . LEU A 1 177 ? 28.941 26.950 -16.540 1.00 30.58 177 LEU A O 1
ATOM 1300 N N . THR A 1 178 ? 26.887 26.630 -15.670 1.00 34.14 178 THR A N 1
ATOM 1301 C CA . THR A 1 178 ? 26.265 27.635 -16.493 1.00 34.04 178 THR A CA 1
ATOM 1302 C C . THR A 1 178 ? 25.382 28.412 -15.543 1.00 33.72 178 THR A C 1
ATOM 1303 O O . THR A 1 178 ? 25.158 27.986 -14.406 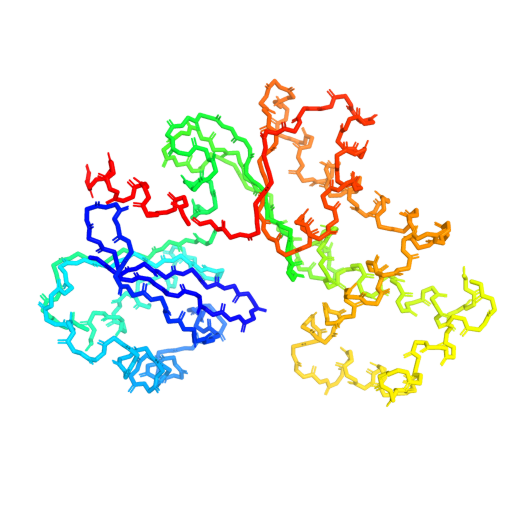1.00 31.87 178 THR A O 1
ATOM 1307 N N . SER A 1 179 ? 24.881 29.548 -16.006 1.00 32.74 179 SER A N 1
ATOM 1308 C CA . SER A 1 179 ? 24.027 30.367 -15.171 1.00 31.48 179 SER A CA 1
ATOM 1309 C C . SER A 1 179 ? 22.828 29.550 -14.694 1.00 30.02 179 SER A C 1
ATOM 1310 O O . SER A 1 179 ? 22.489 29.568 -13.508 1.00 29.15 179 SER A O 1
ATOM 1313 N N . ALA A 1 180 ? 22.200 28.810 -15.604 1.00 29.33 180 ALA A N 1
ATOM 1314 C CA . ALA A 1 180 ? 21.039 28.013 -15.227 1.00 28.09 180 ALA A CA 1
ATOM 1315 C C . ALA A 1 180 ? 21.376 26.936 -14.181 1.00 28.65 180 ALA A C 1
ATOM 1316 O O . ALA A 1 180 ? 20.570 26.681 -13.280 1.00 28.14 180 ALA A O 1
ATOM 1318 N N . ASP A 1 181 ? 22.552 26.311 -14.274 1.00 27.39 181 ASP A N 1
ATOM 1319 C CA . ASP A 1 181 ? 22.919 25.292 -13.271 1.00 28.74 181 ASP A CA 1
ATOM 1320 C C . ASP A 1 181 ? 23.074 25.955 -11.893 1.00 26.04 181 ASP A C 1
ATOM 1321 O O . ASP A 1 181 ? 22.671 25.389 -10.871 1.00 26.18 181 ASP A O 1
ATOM 1326 N N . ILE A 1 182 ? 23.660 27.148 -11.869 1.00 23.24 182 ILE A N 1
ATOM 1327 C CA . ILE A 1 182 ? 23.844 27.864 -10.614 1.00 23.70 182 ILE A CA 1
ATOM 1328 C C . ILE A 1 182 ? 22.476 28.156 -9.976 1.00 24.05 182 ILE A C 1
ATOM 1329 O O . ILE A 1 182 ? 22.278 27.919 -8.779 1.00 25.58 182 ILE A O 1
ATOM 1334 N N . ILE A 1 183 ? 21.520 28.623 -10.775 1.00 24.40 183 ILE A N 1
ATOM 1335 C CA . ILE A 1 183 ? 20.179 28.908 -10.264 1.00 25.68 183 ILE A C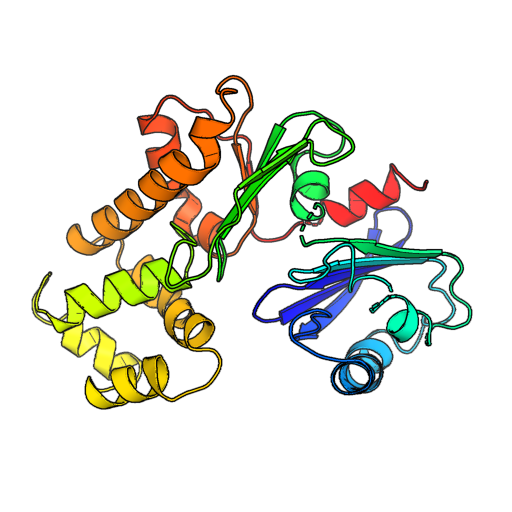A 1
ATOM 1336 C C . ILE A 1 183 ? 19.552 27.637 -9.697 1.00 26.39 183 ILE A C 1
ATOM 1337 O O . ILE A 1 183 ? 18.973 27.644 -8.607 1.00 24.23 183 ILE A O 1
ATOM 1342 N N . GLU A 1 184 ? 19.669 26.547 -10.449 1.00 28.65 184 GLU A N 1
ATOM 1343 C CA . GLU A 1 184 ? 19.132 25.257 -10.026 1.00 30.00 184 GLU A CA 1
ATOM 1344 C C . GLU A 1 184 ? 19.728 24.826 -8.669 1.00 28.38 184 GLU A C 1
ATOM 1345 O O . GLU A 1 184 ? 18.986 24.499 -7.739 1.00 28.10 184 GLU A O 1
ATOM 1351 N N . SER A 1 185 ? 21.052 24.868 -8.535 1.00 27.54 185 SER A N 1
ATOM 1352 C CA . SER A 1 185 ? 21.701 24.459 -7.279 1.00 26.98 185 SER A CA 1
ATOM 1353 C C . SER A 1 185 ? 21.392 25.381 -6.102 1.00 25.49 185 SER A C 1
ATOM 1354 O O . SER A 1 185 ? 21.218 24.927 -4.973 1.00 26.12 185 SER A O 1
ATOM 1357 N N . VAL A 1 186 ? 21.333 26.677 -6.371 1.00 25.77 186 VAL A N 1
ATOM 1358 C CA . VAL A 1 186 ? 21.050 27.650 -5.336 1.00 25.29 186 VAL A CA 1
ATOM 1359 C C . VAL A 1 186 ? 19.603 27.638 -4.857 1.00 25.99 186 VAL A C 1
ATOM 1360 O O . VAL A 1 186 ? 19.341 27.690 -3.654 1.00 25.41 186 VAL A O 1
ATOM 1364 N N . TYR A 1 187 ? 18.660 27.531 -5.785 1.00 28.41 187 TYR A N 1
ATOM 1365 C CA . TYR A 1 187 ? 17.245 27.572 -5.419 1.00 29.75 187 TYR A CA 1
ATOM 1366 C C . TYR A 1 187 ? 16.466 26.258 -5.365 1.00 31.55 187 TYR A C 1
ATOM 1367 O O . TYR A 1 187 ? 15.424 26.205 -4.724 1.00 31.25 187 TYR A O 1
ATOM 1376 N N . ARG A 1 188 ? 16.959 25.204 -6.013 1.00 32.39 188 ARG A N 1
ATOM 1377 C CA . ARG A 1 188 ? 16.225 23.937 -6.029 1.00 35.65 188 ARG A CA 1
ATOM 1378 C C . ARG A 1 188 ? 17.032 22.700 -5.635 1.00 36.19 188 ARG A C 1
ATOM 1379 O O . ARG A 1 188 ? 16.641 21.567 -5.922 1.00 36.00 188 ARG A O 1
ATOM 1387 N N . LYS A 1 189 ? 18.154 22.924 -4.972 1.00 38.17 189 LYS A N 1
ATOM 1388 C CA . LYS A 1 189 ? 19.021 21.841 -4.548 1.00 37.49 189 LYS A CA 1
ATOM 1389 C C . LYS A 1 189 ? 19.263 21.985 -3.056 1.00 37.24 189 LYS A C 1
ATOM 1390 O O . LYS A 1 189 ? 19.260 23.088 -2.527 1.00 37.81 189 LYS A O 1
ATOM 1396 N N . PRO A 1 190 ? 19.474 20.865 -2.357 1.00 37.62 190 PRO A N 1
ATOM 1397 C CA . PRO A 1 190 ? 19.725 20.876 -0.912 1.00 35.20 190 PRO A CA 1
ATOM 1398 C C . PRO A 1 190 ? 21.099 21.458 -0.574 1.00 31.87 190 PRO A C 1
ATOM 1399 O O . PRO A 1 190 ? 22.028 21.382 -1.375 1.00 29.46 190 PRO A O 1
ATOM 1403 N N . PHE A 1 191 ? 21.202 22.049 0.613 1.00 31.63 191 PHE A N 1
ATOM 1404 C CA . PHE A 1 191 ? 22.436 22.661 1.103 1.00 31.66 191 PHE A CA 1
ATOM 1405 C C . PHE A 1 191 ? 23.007 23.695 0.139 1.00 30.81 191 PHE A C 1
ATOM 1406 O O . PHE A 1 191 ? 24.170 23.624 -0.248 1.00 30.15 191 PHE A O 1
ATOM 1414 N N . PRO A 1 192 ? 22.188 24.679 -0.261 1.00 29.29 192 PRO A N 1
ATOM 1415 C CA . PRO A 1 192 ? 22.678 25.705 -1.187 1.00 28.36 192 PRO A CA 1
ATOM 1416 C C . PRO A 1 192 ? 23.899 26.438 -0.600 1.00 28.50 192 PRO A C 1
ATOM 1417 O O . PRO A 1 192 ? 24.770 26.897 -1.344 1.00 28.05 192 PRO A O 1
ATOM 1421 N N . ASN A 1 193 ? 23.962 26.535 0.729 1.00 25.97 193 ASN A N 1
ATOM 1422 C CA . ASN A 1 193 ? 25.084 27.209 1.386 1.00 26.09 193 ASN A CA 1
ATOM 1423 C C . ASN A 1 193 ? 26.426 26.525 1.109 1.00 26.64 193 ASN A C 1
ATOM 1424 O O . ASN A 1 193 ? 27.428 27.202 0.857 1.00 25.50 193 ASN A O 1
ATOM 1429 N N . ARG A 1 194 ? 26.444 25.193 1.157 1.00 25.52 194 ARG A N 1
ATOM 1430 C CA . ARG A 1 194 ? 27.661 24.434 0.894 1.00 27.08 194 ARG A CA 1
ATOM 1431 C C . ARG A 1 194 ? 28.059 24.566 -0.566 1.00 26.39 194 ARG A C 1
ATOM 1432 O O . ARG A 1 194 ? 29.247 24.610 -0.899 1.00 26.82 194 ARG A O 1
ATOM 1440 N N . PHE A 1 195 ? 27.059 24.617 -1.440 1.00 25.57 195 PHE A N 1
ATOM 1441 C CA . PHE A 1 195 ? 27.317 24.770 -2.861 1.00 24.38 195 PHE A CA 1
ATOM 1442 C C . PHE A 1 195 ? 28.056 26.094 -3.060 1.00 24.19 195 PHE A C 1
ATOM 1443 O O . PHE A 1 195 ? 29.121 26.144 -3.682 1.00 22.95 195 PHE A O 1
ATOM 1451 N N . LEU A 1 196 ? 27.472 27.156 -2.511 1.00 20.43 196 LEU A N 1
ATOM 1452 C CA . LEU A 1 196 ? 28.025 28.497 -2.607 1.00 22.45 196 LEU A CA 1
ATOM 1453 C C . LEU A 1 196 ? 29.408 28.659 -1.960 1.00 23.38 196 LEU A C 1
ATOM 1454 O O . LEU A 1 196 ? 30.279 29.332 -2.516 1.00 21.16 196 LEU A O 1
ATOM 1459 N N . ALA A 1 197 ? 29.604 28.027 -0.804 1.00 22.95 197 ALA A N 1
ATOM 1460 C CA . ALA A 1 197 ? 30.864 28.106 -0.082 1.00 24.86 197 ALA A CA 1
ATOM 1461 C C . ALA A 1 197 ? 31.971 27.260 -0.709 1.00 26.52 197 ALA A C 1
ATOM 1462 O O . ALA A 1 197 ? 33.115 27.322 -0.272 1.00 26.52 197 ALA A O 1
ATOM 1464 N N . GLY A 1 198 ? 31.638 26.477 -1.730 1.00 27.68 198 GLY A N 1
ATOM 1465 C CA . GLY A 1 198 ? 32.637 25.637 -2.365 1.00 26.83 198 GLY A CA 1
ATOM 1466 C C . GLY A 1 198 ? 33.455 26.316 -3.451 1.00 29.69 198 GLY A C 1
ATOM 1467 O O . GLY A 1 198 ? 34.260 25.672 -4.126 1.00 30.65 198 GLY A O 1
ATOM 1468 N N . PHE A 1 199 ? 33.264 27.618 -3.619 1.00 31.86 199 PHE A N 1
ATOM 1469 C CA . PHE A 1 199 ? 33.982 28.368 -4.636 1.00 34.43 199 PHE A CA 1
ATOM 1470 C C . PHE A 1 199 ? 34.994 29.304 -4.010 1.00 36.40 199 PHE A C 1
ATOM 1471 O O . PHE A 1 199 ? 35.525 30.206 -4.665 1.00 37.32 199 PHE A O 1
ATOM 1479 N N . SER A 1 200 ? 35.272 29.086 -2.736 1.00 37.61 200 SER A N 1
ATOM 1480 C CA . SER A 1 200 ? 36.220 29.938 -2.041 1.00 38.67 200 SER A CA 1
ATOM 1481 C C . SER A 1 200 ? 37.629 29.855 -2.640 1.00 37.08 200 SER A C 1
ATOM 1482 O O . SER A 1 200 ? 38.273 30.879 -2.854 1.00 37.31 200 SER A O 1
ATOM 1485 N N . PRO A 1 201 ? 38.124 28.638 -2.925 1.00 35.18 201 PRO A N 1
ATOM 1486 C CA . PRO A 1 201 ? 39.461 28.466 -3.501 1.00 34.81 201 PRO A CA 1
ATOM 1487 C C . PRO A 1 201 ? 39.703 29.302 -4.762 1.00 35.75 201 PRO A C 1
ATOM 1488 O O . PRO A 1 201 ? 40.822 29.752 -5.013 1.00 35.64 201 PRO A O 1
ATOM 1492 N N . PHE A 1 202 ? 38.655 29.500 -5.559 1.00 34.16 202 PHE A N 1
ATOM 1493 C CA . PHE A 1 202 ? 38.765 30.287 -6.786 1.00 34.05 202 PHE A CA 1
ATOM 1494 C C . PHE A 1 202 ? 38.953 31.763 -6.425 1.00 35.13 202 PHE A C 1
ATOM 1495 O O . PHE A 1 202 ? 39.774 32.473 -7.019 1.00 32.86 202 PHE A O 1
ATOM 1503 N N . ILE A 1 203 ? 38.178 32.213 -5.443 1.00 33.74 203 ILE A N 1
ATOM 1504 C CA . ILE A 1 203 ? 38.242 33.589 -4.978 1.00 34.21 203 ILE A CA 1
ATOM 1505 C C . ILE A 1 203 ? 39.609 33.884 -4.357 1.00 35.70 203 ILE A C 1
ATOM 1506 O O . ILE A 1 203 ? 40.290 34.838 -4.749 1.00 35.97 203 ILE A O 1
ATOM 1511 N N . ALA A 1 204 ? 40.018 33.053 -3.405 1.00 35.69 204 ALA A N 1
ATOM 1512 C CA . ALA A 1 204 ? 41.301 33.241 -2.746 1.00 38.10 204 ALA A CA 1
ATOM 1513 C C . ALA A 1 204 ? 42.435 33.297 -3.761 1.00 39.43 204 ALA A C 1
ATOM 1514 O O . ALA A 1 204 ? 43.389 34.059 -3.598 1.00 39.73 204 ALA A O 1
ATOM 1516 N N . GLN A 1 205 ? 42.330 32.496 -4.814 1.00 39.70 205 GLN A N 1
ATOM 1517 C CA . GLN A 1 205 ? 43.371 32.467 -5.834 1.00 41.40 205 GLN A CA 1
ATOM 1518 C C . GLN A 1 205 ? 43.334 33.658 -6.788 1.00 40.57 205 GLN A C 1
ATOM 1519 O O . GLN A 1 205 ? 44.189 33.779 -7.661 1.00 39.85 205 GLN A O 1
ATOM 1525 N N . HIS A 1 206 ? 42.365 34.548 -6.595 1.00 39.80 206 HIS A N 1
ATOM 1526 C CA . HIS A 1 206 ? 42.217 35.709 -7.456 1.00 39.74 206 HIS A CA 1
ATOM 1527 C C . HIS A 1 206 ? 42.196 37.036 -6.718 1.00 40.47 206 HIS A C 1
ATOM 1528 O O . HIS A 1 206 ? 41.752 38.049 -7.264 1.00 40.87 206 HIS A O 1
ATOM 1535 N N . LEU A 1 207 ? 42.691 37.028 -5.484 1.00 41.44 207 LEU A N 1
ATOM 1536 C CA . LEU A 1 207 ? 42.743 38.228 -4.644 1.00 42.44 207 LEU A CA 1
ATOM 1537 C C . LEU A 1 207 ? 43.617 39.317 -5.260 1.00 44.63 207 LEU A C 1
ATOM 1538 O O . LEU A 1 207 ? 43.566 40.478 -4.846 1.00 43.77 207 LEU A O 1
ATOM 1543 N N . ASP A 1 208 ? 44.433 38.932 -6.238 1.00 45.86 208 ASP A N 1
ATOM 1544 C CA . ASP A 1 208 ? 45.308 39.880 -6.910 1.00 49.11 208 ASP A CA 1
ATOM 1545 C C . ASP A 1 208 ? 44.491 40.829 -7.772 1.00 47.70 208 ASP A C 1
ATOM 1546 O O . ASP A 1 208 ? 45.004 41.832 -8.263 1.00 48.62 208 ASP A O 1
ATOM 1551 N N . ILE A 1 209 ? 43.215 40.506 -7.949 1.00 46.48 209 ILE A N 1
ATOM 1552 C CA . ILE A 1 209 ? 42.311 41.334 -8.741 1.00 46.08 209 ILE A CA 1
ATOM 1553 C C . ILE A 1 209 ? 41.539 42.245 -7.788 1.00 46.70 209 ILE A C 1
ATOM 1554 O O . ILE A 1 209 ? 40.956 41.773 -6.809 1.00 47.62 209 ILE A O 1
ATOM 1559 N N . PRO A 1 210 ? 41.517 43.561 -8.068 1.00 46.65 210 PRO A N 1
ATOM 1560 C CA . PRO A 1 210 ? 40.827 44.577 -7.259 1.00 45.77 210 PRO A CA 1
ATOM 1561 C C . PRO A 1 210 ? 39.393 44.229 -6.862 1.00 45.16 210 PRO A C 1
ATOM 1562 O O . PRO A 1 210 ? 39.075 44.122 -5.677 1.00 44.63 210 PRO A O 1
ATOM 1566 N N . ALA A 1 211 ? 38.536 44.066 -7.866 1.00 43.47 211 ALA A N 1
ATOM 1567 C CA . ALA A 1 211 ? 37.131 43.740 -7.652 1.00 41.90 211 ALA A CA 1
ATOM 1568 C C . ALA A 1 211 ? 36.926 42.584 -6.677 1.00 40.10 211 ALA A C 1
ATOM 1569 O O . ALA A 1 211 ? 36.001 42.602 -5.871 1.00 39.50 211 ALA A O 1
ATOM 1571 N N . VAL A 1 212 ? 37.790 41.580 -6.759 1.00 39.58 212 VAL A N 1
ATOM 1572 C CA . VAL A 1 212 ? 37.705 40.406 -5.894 1.00 38.90 212 VAL A CA 1
ATOM 1573 C C . VAL A 1 212 ? 38.108 40.752 -4.465 1.00 37.86 212 VAL A C 1
ATOM 1574 O O . VAL A 1 212 ? 37.389 40.434 -3.518 1.00 35.08 212 VAL A O 1
ATOM 1578 N N . TYR A 1 213 ? 39.261 41.406 -4.324 1.00 37.58 213 TYR A N 1
ATOM 1579 C CA . TYR A 1 213 ? 39.787 41.800 -3.021 1.00 36.66 213 TYR A CA 1
ATOM 1580 C C . TYR A 1 213 ? 38.832 42.724 -2.249 1.00 36.14 213 TYR A C 1
ATOM 1581 O O . TYR A 1 213 ? 38.569 42.496 -1.071 1.00 35.53 213 TYR A O 1
ATOM 1590 N N . SER A 1 214 ? 38.308 43.756 -2.900 1.00 35.27 214 SER A N 1
ATOM 1591 C CA . SER A 1 214 ? 37.407 44.660 -2.208 1.00 35.34 214 SER A CA 1
ATOM 1592 C C . SER A 1 214 ? 36.120 43.929 -1.812 1.00 34.83 214 SER A C 1
ATOM 1593 O O . SER A 1 214 ? 35.491 44.264 -0.807 1.00 32.97 214 SER A O 1
ATOM 1596 N N . LEU A 1 215 ? 35.727 42.930 -2.601 1.00 33.66 215 LEU A N 1
ATOM 1597 C CA . LEU A 1 215 ? 34.528 42.159 -2.288 1.00 31.46 215 LEU A CA 1
ATOM 1598 C C . LEU A 1 215 ? 34.738 41.396 -0.974 1.00 31.23 215 LEU A C 1
ATOM 1599 O O . LEU A 1 215 ? 33.880 41.417 -0.090 1.00 31.06 215 LEU A O 1
ATOM 1604 N N . VAL A 1 216 ? 35.883 40.734 -0.842 1.00 30.85 216 VAL A N 1
ATOM 1605 C CA . VAL A 1 216 ? 36.188 39.979 0.372 1.00 31.13 216 VAL A CA 1
ATOM 1606 C C . VAL A 1 216 ? 36.383 40.911 1.562 1.00 31.20 216 VAL A C 1
ATOM 1607 O O . VAL A 1 216 ? 35.948 40.621 2.677 1.00 27.36 216 VAL A O 1
ATOM 1611 N N . GLN A 1 217 ? 37.032 42.039 1.291 1.00 32.76 217 GLN A N 1
ATOM 1612 C CA . GLN A 1 217 ? 37.314 43.057 2.287 1.00 33.22 217 GLN A CA 1
ATOM 1613 C C . GLN A 1 217 ? 36.037 43.671 2.870 1.00 32.80 217 GLN A C 1
ATOM 1614 O O . GLN A 1 217 ? 35.906 43.812 4.088 1.00 31.50 217 GLN A O 1
ATOM 1620 N N . ASN A 1 218 ? 35.095 44.030 2.005 1.00 31.55 218 ASN A N 1
ATOM 1621 C CA . ASN A 1 218 ? 33.857 44.634 2.462 1.00 30.61 218 ASN A CA 1
ATOM 1622 C C . ASN A 1 218 ? 33.012 43.665 3.268 1.00 29.56 218 ASN A C 1
ATOM 1623 O O . ASN A 1 218 ? 32.310 44.062 4.201 1.00 26.29 218 ASN A O 1
ATOM 1628 N N . SER A 1 219 ? 33.084 42.388 2.920 1.00 27.75 219 SER A N 1
ATOM 1629 C CA . SER A 1 219 ? 32.312 41.402 3.643 1.00 26.74 219 SER A CA 1
ATOM 1630 C C . SER A 1 219 ? 32.887 41.195 5.041 1.00 25.05 219 SER A C 1
ATOM 1631 O O . SER A 1 219 ? 32.138 41.089 6.014 1.00 23.55 219 SER A O 1
ATOM 1634 N N . PHE A 1 220 ? 34.213 41.138 5.141 1.00 24.63 220 PHE A N 1
ATOM 1635 C CA . PHE A 1 220 ? 34.862 40.965 6.438 1.00 24.07 220 PHE A CA 1
ATOM 1636 C C . PHE A 1 220 ? 34.579 42.188 7.307 1.00 23.96 220 PHE A C 1
ATOM 1637 O O . PHE A 1 220 ? 34.340 42.064 8.507 1.00 22.72 220 PHE A O 1
ATOM 1645 N N . ASP A 1 221 ? 34.606 43.372 6.700 1.00 23.45 221 ASP A N 1
ATOM 1646 C CA . ASP A 1 221 ? 34.353 44.598 7.446 1.00 25.65 221 ASP A CA 1
ATOM 1647 C C . ASP A 1 221 ? 32.920 44.545 7.984 1.00 26.05 221 ASP A C 1
ATOM 1648 O O . ASP A 1 221 ? 32.670 44.870 9.147 1.00 25.05 221 ASP A O 1
ATOM 1653 N N . ASP A 1 222 ? 32.002 44.117 7.121 1.00 24.31 222 ASP A N 1
ATOM 1654 C CA . ASP A 1 222 ? 30.593 43.977 7.450 1.00 26.27 222 ASP A CA 1
ATOM 1655 C C . ASP A 1 222 ? 30.409 43.032 8.623 1.00 25.15 222 ASP A C 1
ATOM 1656 O O . ASP A 1 222 ? 29.560 43.253 9.488 1.00 23.28 222 ASP A O 1
ATOM 1661 N N . PHE A 1 223 ? 31.182 41.951 8.625 1.00 23.95 223 PHE A N 1
ATOM 1662 C CA . PHE A 1 223 ? 31.090 40.990 9.710 1.00 23.19 223 PHE A CA 1
ATOM 1663 C C . PHE A 1 223 ? 31.459 41.658 11.030 1.00 23.03 223 PHE A C 1
ATOM 1664 O O . PHE A 1 223 ? 30.750 41.500 12.028 1.00 24.69 223 PHE A O 1
ATOM 1672 N N . LEU A 1 224 ? 32.551 42.414 11.042 1.00 23.04 224 LEU A N 1
ATOM 1673 C CA . LEU A 1 224 ? 32.970 43.082 12.273 1.00 25.63 224 LEU A CA 1
ATOM 1674 C C . LEU A 1 224 ? 31.906 44.057 12.752 1.00 26.06 224 LEU A C 1
ATOM 1675 O O . LEU A 1 224 ? 31.487 44.027 13.915 1.00 24.31 224 LEU A O 1
ATOM 1680 N N . VAL A 1 225 ? 31.466 44.914 11.840 1.00 25.80 225 VAL A N 1
ATOM 1681 C CA . VAL A 1 225 ? 30.456 45.907 12.150 1.00 27.55 225 VAL A CA 1
ATOM 1682 C C . VAL A 1 225 ? 29.202 45.325 12.809 1.00 28.86 225 VAL A C 1
ATOM 1683 O O . VAL A 1 225 ? 28.843 45.711 13.920 1.00 28.17 225 VAL A O 1
ATOM 1687 N N . ARG A 1 226 ? 28.551 44.386 12.130 1.00 28.67 226 ARG A N 1
ATOM 1688 C CA . ARG A 1 226 ? 27.314 43.789 12.630 1.00 28.15 226 ARG A CA 1
ATOM 1689 C C . ARG A 1 226 ? 27.466 42.608 13.577 1.00 27.30 226 ARG A C 1
ATOM 1690 O O . ARG A 1 226 ? 26.466 42.058 14.044 1.00 27.18 226 ARG A O 1
ATOM 1698 N N . ASN A 1 227 ? 28.698 42.206 13.870 1.00 25.95 227 ASN A N 1
ATOM 1699 C CA . ASN A 1 227 ? 28.888 41.052 14.745 1.00 27.31 227 ASN A CA 1
ATOM 1700 C C . ASN A 1 227 ? 29.859 41.250 15.907 1.00 28.50 227 ASN A C 1
ATOM 1701 O O . ASN A 1 227 ? 29.744 40.571 16.928 1.00 32.08 227 ASN A O 1
ATOM 1706 N N . VAL A 1 228 ? 30.807 42.171 15.762 1.00 28.82 228 VAL A N 1
ATOM 1707 C CA . VAL A 1 228 ? 31.800 42.406 16.814 1.00 29.47 228 VAL A CA 1
ATOM 1708 C C . VAL A 1 228 ? 31.675 43.763 17.518 1.00 30.72 228 VAL A C 1
ATOM 1709 O O . VAL A 1 228 ? 31.695 43.831 18.746 1.00 27.91 228 VAL A O 1
ATOM 1713 N N . LEU A 1 229 ? 31.554 44.840 16.750 1.00 32.80 229 LEU A N 1
ATOM 1714 C CA . LEU A 1 229 ? 31.457 46.159 17.353 1.00 35.86 229 LEU A CA 1
ATOM 1715 C C . LEU A 1 229 ? 30.457 46.231 18.501 1.00 38.61 229 LEU A C 1
ATOM 1716 O O . LEU A 1 229 ? 30.766 46.745 19.584 1.00 39.33 229 LEU A O 1
ATOM 1721 N N . ARG A 1 230 ? 29.264 45.698 18.257 1.00 38.68 230 ARG A N 1
ATOM 1722 C CA . ARG A 1 230 ? 28.174 45.702 19.234 1.00 40.59 230 ARG A CA 1
ATOM 1723 C C . ARG A 1 230 ? 28.511 45.128 20.605 1.00 40.87 230 ARG A C 1
ATOM 1724 O O . ARG A 1 230 ? 27.725 45.261 21.543 1.00 39.63 230 ARG A O 1
ATOM 1732 N N . TYR A 1 231 ? 29.660 44.476 20.737 1.00 42.36 231 TYR A N 1
ATOM 1733 C CA . TYR A 1 231 ? 30.012 43.938 22.043 1.00 41.99 231 TYR A CA 1
ATOM 1734 C C . TYR A 1 231 ? 30.587 45.062 22.899 1.00 42.63 231 TYR A C 1
ATOM 1735 O O . TYR A 1 231 ? 30.638 44.956 24.122 1.00 42.89 231 TYR A O 1
ATOM 1744 N N . ASN A 1 232 ? 31.011 46.140 22.246 1.00 42.26 232 ASN A N 1
ATOM 1745 C CA . ASN A 1 232 ? 31.568 47.305 22.939 1.00 43.33 232 ASN A CA 1
ATOM 1746 C C . ASN A 1 232 ? 32.777 46.969 23.810 1.00 42.51 232 ASN A C 1
ATOM 1747 O O . ASN A 1 232 ? 32.864 47.416 24.954 1.00 43.19 232 ASN A O 1
ATOM 1752 N N . ARG A 1 233 ? 33.704 46.186 23.263 1.00 41.57 233 ARG A N 1
ATOM 1753 C CA . ARG A 1 233 ? 34.905 45.792 23.988 1.00 39.23 233 ARG A CA 1
ATOM 1754 C C . ARG A 1 233 ? 36.146 45.776 23.081 1.00 40.02 233 ARG A C 1
ATOM 1755 O O . ARG A 1 233 ? 36.821 44.748 22.954 1.00 38.63 233 ARG A O 1
ATOM 1763 N N . PRO A 1 234 ? 36.469 46.917 22.444 1.00 39.64 234 PRO A N 1
ATOM 1764 C CA . PRO A 1 234 ? 37.636 46.996 21.558 1.00 42.52 234 PRO A CA 1
ATOM 1765 C C . PRO A 1 234 ? 38.966 46.835 22.284 1.00 43.72 234 PRO A C 1
ATOM 1766 O O . PRO A 1 234 ? 40.031 47.053 21.709 1.00 44.70 234 PRO A O 1
ATOM 1770 N N . ASP A 1 235 ? 38.899 46.482 23.561 1.00 44.06 235 ASP A N 1
ATOM 1771 C CA . ASP A 1 235 ? 40.104 46.265 24.349 1.00 43.53 235 ASP A CA 1
ATOM 1772 C C . ASP A 1 235 ? 40.476 44.801 24.180 1.00 41.95 235 ASP A C 1
ATOM 1773 O O . ASP A 1 235 ? 41.646 44.426 24.273 1.00 42.13 235 ASP A O 1
ATOM 1778 N N . LEU A 1 236 ? 39.460 43.978 23.927 1.00 40.63 236 LEU A N 1
ATOM 1779 C CA . LEU A 1 236 ? 39.662 42.547 23.727 1.00 39.04 236 LEU A CA 1
ATOM 1780 C C . LEU A 1 236 ? 40.140 42.251 22.322 1.00 37.10 236 LEU A C 1
ATOM 1781 O O . LEU A 1 236 ? 39.568 42.729 21.347 1.00 36.22 236 LEU A O 1
ATOM 1786 N N . PRO A 1 237 ? 41.214 41.464 22.199 1.00 39.44 237 PRO A N 1
ATOM 1787 C CA . PRO A 1 237 ? 41.753 41.110 20.882 1.00 38.66 237 PRO A CA 1
ATOM 1788 C C . PRO A 1 237 ? 40.830 40.088 20.206 1.00 36.81 237 PRO A C 1
ATOM 1789 O O . PRO A 1 237 ? 40.247 39.236 20.876 1.00 38.66 237 PRO A O 1
ATOM 1793 N N . LEU A 1 238 ? 40.697 40.176 18.886 1.00 36.23 238 LEU A N 1
ATOM 1794 C CA . LEU A 1 238 ? 39.835 39.260 18.130 1.00 33.29 238 LEU A CA 1
ATOM 1795 C C . LEU A 1 238 ? 40.488 37.918 17.804 1.00 31.37 238 LEU A C 1
ATOM 1796 O O . LEU A 1 238 ? 41.548 37.862 17.185 1.00 29.54 238 LEU A O 1
ATOM 1801 N N . HIS A 1 239 ? 39.840 36.839 18.217 1.00 29.51 239 HIS A N 1
ATOM 1802 C CA . HIS A 1 239 ? 40.337 35.502 17.949 1.00 29.60 239 HIS A CA 1
ATOM 1803 C C . HIS A 1 239 ? 39.436 34.870 16.900 1.00 29.80 239 HIS A C 1
ATOM 1804 O O . HIS A 1 239 ? 38.212 34.937 17.008 1.00 31.83 239 HIS A O 1
ATOM 1811 N N . PHE A 1 240 ? 40.033 34.259 15.883 1.00 29.75 240 PHE A N 1
ATOM 1812 C CA . PHE A 1 240 ? 39.250 33.656 14.802 1.00 29.69 240 PHE A CA 1
ATOM 1813 C C . PHE A 1 240 ? 39.560 32.209 14.527 1.00 29.93 240 PHE A C 1
ATOM 1814 O O . PHE A 1 240 ? 40.681 31.736 14.728 1.00 31.41 240 PHE A O 1
ATOM 1822 N N . ILE A 1 241 ? 38.552 31.503 14.039 1.00 30.25 241 ILE A N 1
ATOM 1823 C CA . ILE A 1 241 ? 38.722 30.107 13.692 1.00 31.12 241 ILE A CA 1
ATOM 1824 C C . ILE A 1 241 ? 38.012 29.867 12.358 1.00 27.94 241 ILE A C 1
ATOM 1825 O O . ILE A 1 241 ? 37.105 30.608 11.994 1.00 26.10 241 ILE A O 1
ATOM 1830 N N . GLY A 1 242 ? 38.445 28.859 11.614 1.00 27.76 242 GLY A N 1
ATOM 1831 C CA . GLY A 1 242 ? 37.783 28.580 10.356 1.00 25.52 242 GLY A CA 1
ATOM 1832 C C . GLY A 1 242 ? 38.612 28.637 9.088 1.00 24.34 242 GLY A C 1
ATOM 1833 O O . GLY A 1 242 ? 39.613 29.352 8.996 1.00 22.90 242 GLY A O 1
ATOM 1834 N N . SER A 1 243 ? 38.162 27.877 8.095 1.00 23.97 243 SER A N 1
ATOM 1835 C CA . SER A 1 243 ? 38.834 27.798 6.806 1.00 27.04 243 SER A CA 1
ATOM 1836 C C . SER A 1 243 ? 38.946 29.149 6.109 1.00 24.50 243 SER A C 1
ATOM 1837 O O . SER A 1 243 ? 39.994 29.481 5.570 1.00 26.31 243 SER A O 1
ATOM 1840 N N . VAL A 1 244 ? 37.875 29.934 6.132 1.00 24.41 244 VAL A N 1
ATOM 1841 C CA . VAL A 1 244 ? 37.892 31.249 5.496 1.00 22.11 244 VAL A CA 1
ATOM 1842 C C . VAL A 1 244 ? 38.764 32.258 6.247 1.00 22.69 244 VAL A C 1
ATOM 1843 O O . VAL A 1 244 ? 39.465 33.070 5.625 1.00 19.78 244 VAL A O 1
ATOM 1847 N N . ALA A 1 245 ? 38.714 32.221 7.580 1.00 22.98 245 ALA A N 1
ATOM 1848 C CA . ALA A 1 245 ? 39.524 33.136 8.390 1.00 23.18 245 ALA A CA 1
ATOM 1849 C C . ALA A 1 245 ? 40.989 32.847 8.113 1.00 23.36 245 ALA A C 1
ATOM 1850 O O . ALA A 1 245 ? 41.807 33.761 7.996 1.00 21.85 245 ALA A O 1
ATOM 1852 N N . PHE A 1 246 ? 41.309 31.566 8.007 1.00 24.84 246 PHE A N 1
ATOM 1853 C CA . PHE A 1 246 ? 42.671 31.157 7.736 1.00 27.53 246 PHE A CA 1
ATOM 1854 C C . PHE A 1 246 ? 43.061 31.543 6.309 1.00 28.89 246 PHE A C 1
ATOM 1855 O O . PHE A 1 246 ? 43.924 32.395 6.105 1.00 29.97 246 PHE A O 1
ATOM 1863 N N . HIS A 1 247 ? 42.403 30.945 5.321 1.00 28.65 247 HIS A N 1
ATOM 1864 C CA . HIS A 1 247 ? 42.713 31.237 3.921 1.00 27.67 247 HIS A CA 1
ATOM 1865 C C . HIS A 1 247 ? 42.744 32.723 3.558 1.00 26.64 247 HIS A C 1
ATOM 1866 O O . HIS A 1 247 ? 43.428 33.121 2.608 1.00 26.54 247 HIS A O 1
ATOM 1873 N N . TYR A 1 248 ? 42.016 33.546 4.304 1.00 24.51 248 TYR A N 1
ATOM 1874 C CA . TYR A 1 248 ? 41.976 34.979 4.017 1.00 26.46 248 TYR A CA 1
ATOM 1875 C C . TYR A 1 248 ? 42.589 35.801 5.152 1.00 28.77 248 TYR A C 1
ATOM 1876 O O . TYR A 1 248 ? 42.336 37.011 5.263 1.00 27.15 248 TYR A O 1
ATOM 1885 N N . ARG A 1 249 ? 43.399 35.142 5.982 1.00 29.07 249 ARG A N 1
ATOM 1886 C CA . ARG A 1 249 ? 44.039 35.794 7.122 1.00 32.69 249 ARG A CA 1
ATOM 1887 C C . ARG A 1 249 ? 44.639 37.158 6.808 1.00 32.37 249 ARG A C 1
ATOM 1888 O O . ARG A 1 249 ? 44.401 38.116 7.535 1.00 31.84 249 ARG A O 1
ATOM 1896 N N . GLU A 1 250 ? 45.402 37.256 5.727 1.00 33.61 250 GLU A N 1
ATOM 1897 C CA . GLU A 1 250 ? 46.002 38.533 5.366 1.00 36.21 250 GLU A CA 1
ATOM 1898 C C . GLU A 1 250 ? 44.930 39.612 5.281 1.00 34.62 250 GLU A C 1
ATOM 1899 O O . GLU A 1 250 ? 45.033 40.651 5.933 1.00 35.43 250 GLU A O 1
ATOM 1905 N N . VAL A 1 251 ? 43.900 39.363 4.476 1.00 33.31 251 VAL A N 1
ATOM 1906 C CA . VAL A 1 251 ? 42.822 40.330 4.299 1.00 32.31 251 VAL A CA 1
ATOM 1907 C C . VAL A 1 251 ? 42.108 40.624 5.614 1.00 32.01 251 VAL A C 1
ATOM 1908 O O . VAL A 1 251 ? 41.744 41.772 5.896 1.00 31.86 251 VAL A O 1
ATOM 1912 N N . LEU A 1 252 ? 41.910 39.580 6.412 1.00 31.05 252 LEU A N 1
ATOM 1913 C CA . LEU A 1 252 ? 41.252 39.711 7.705 1.00 29.63 252 LEU A CA 1
ATOM 1914 C C . LEU A 1 252 ? 42.047 40.658 8.616 1.00 30.19 252 LEU A C 1
ATOM 1915 O O . LEU A 1 252 ? 41.461 41.457 9.351 1.00 28.81 252 LEU A O 1
ATOM 1920 N N . SER A 1 253 ? 43.377 40.573 8.562 1.00 29.47 253 SER A N 1
ATOM 1921 C CA . SER A 1 253 ? 44.240 41.447 9.370 1.00 32.34 253 SER A CA 1
ATOM 1922 C C . SER A 1 253 ? 44.071 42.911 8.976 1.00 33.79 253 SER A C 1
ATOM 1923 O O . SER A 1 253 ? 43.906 43.785 9.831 1.00 34.79 253 SER A O 1
ATOM 1926 N N . SER A 1 254 ? 44.131 43.172 7.675 1.00 35.25 254 SER A N 1
ATOM 1927 C CA . SER A 1 254 ? 43.997 44.526 7.164 1.00 35.89 254 SER A CA 1
ATOM 1928 C C . SER A 1 254 ? 42.678 45.152 7.576 1.00 36.58 254 SER A C 1
ATOM 1929 O O . SER A 1 254 ? 42.634 46.314 7.970 1.00 35.15 254 SER A O 1
ATOM 1932 N N . VAL A 1 255 ? 41.599 44.378 7.467 1.00 36.78 255 VAL A N 1
ATOM 1933 C CA . VAL A 1 255 ? 40.272 44.860 7.835 1.00 35.50 255 VAL A CA 1
ATOM 1934 C C . VAL A 1 255 ? 40.220 45.216 9.322 1.00 34.71 255 VAL A C 1
ATOM 1935 O O . VAL A 1 255 ? 39.803 46.310 9.686 1.00 34.76 255 VAL A O 1
A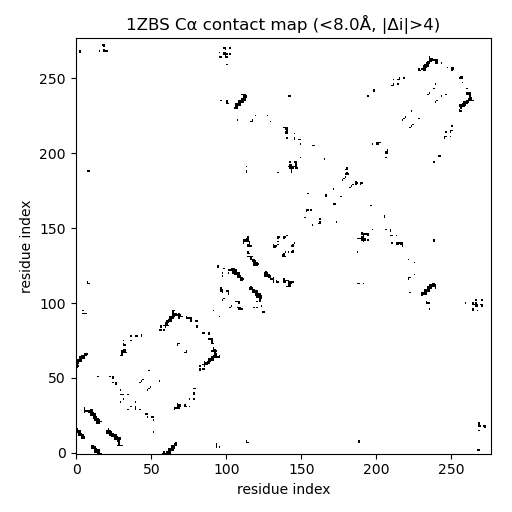TOM 1939 N N . ILE A 1 256 ? 40.642 44.283 10.168 1.00 33.37 256 ILE A N 1
ATOM 1940 C CA . ILE A 1 256 ? 40.662 44.497 11.603 1.00 32.62 256 ILE A CA 1
ATOM 1941 C C . ILE A 1 256 ? 41.479 45.746 11.940 1.00 35.76 256 ILE A C 1
ATOM 1942 O O . ILE A 1 256 ? 41.015 46.628 12.663 1.00 35.10 256 ILE A O 1
ATOM 1947 N N . LYS A 1 257 ? 42.695 45.814 11.408 1.00 37.19 257 LYS A N 1
ATOM 1948 C CA . LYS A 1 257 ? 43.587 46.945 11.649 1.00 41.06 257 LYS A CA 1
ATOM 1949 C C . LYS A 1 257 ? 42.903 48.245 11.226 1.00 42.55 257 LYS A C 1
ATOM 1950 O O . LYS A 1 257 ? 42.885 49.228 11.967 1.00 42.51 257 LYS A O 1
ATOM 1956 N N . LYS A 1 258 ? 42.335 48.230 10.026 1.00 43.16 258 LYS A N 1
ATOM 1957 C CA . LYS A 1 258 ? 41.663 49.393 9.470 1.00 46.02 258 LYS A CA 1
ATOM 1958 C C . LYS A 1 258 ? 40.554 49.953 10.364 1.00 45.94 258 LYS A C 1
ATOM 1959 O O . LYS A 1 258 ? 40.213 51.132 10.263 1.00 45.73 258 LYS A O 1
ATOM 1965 N N . ARG A 1 259 ? 39.996 49.126 11.243 1.00 45.40 259 ARG A N 1
ATOM 1966 C CA . ARG A 1 259 ? 38.948 49.608 12.139 1.00 45.68 259 ARG A CA 1
ATOM 1967 C C . ARG A 1 259 ? 39.474 49.913 13.537 1.00 44.59 259 ARG A C 1
ATOM 1968 O O . ARG A 1 259 ? 38.696 50.166 14.456 1.00 45.26 259 ARG A O 1
ATOM 1976 N N . GLY A 1 260 ? 40.796 49.884 13.687 1.00 43.19 260 GLY A N 1
ATOM 1977 C CA . GLY A 1 260 ? 41.410 50.185 14.966 1.00 41.60 260 GLY A CA 1
ATOM 1978 C C . GLY A 1 260 ? 41.326 49.081 15.998 1.00 41.49 260 GLY A C 1
ATOM 1979 O O . GLY A 1 260 ? 41.546 49.314 17.190 1.00 41.09 260 GLY A O 1
ATOM 1980 N N . LEU A 1 261 ? 41.003 47.877 15.546 1.00 39.93 261 LEU A N 1
ATOM 1981 C CA . LEU A 1 261 ? 40.900 46.741 16.446 1.00 39.62 261 LEU A CA 1
ATOM 1982 C C . LEU A 1 261 ? 42.205 45.953 16.389 1.00 39.63 261 LEU A C 1
ATOM 1983 O O . LEU A 1 261 ? 43.039 46.181 15.510 1.00 40.15 261 LEU A O 1
ATOM 1988 N N . THR A 1 262 ? 42.397 45.045 17.337 1.00 39.65 262 THR A N 1
ATOM 1989 C CA . THR A 1 262 ? 43.608 44.239 17.360 1.00 40.62 262 THR A CA 1
ATOM 1990 C C . THR A 1 262 ? 43.278 42.764 17.159 1.00 38.88 262 THR A C 1
ATOM 1991 O O . THR A 1 262 ? 42.321 42.238 17.734 1.00 38.39 262 THR A O 1
ATOM 1995 N N . LEU A 1 263 ? 44.077 42.104 16.328 1.00 37.49 263 LEU A N 1
ATOM 1996 C CA . LEU A 1 263 ? 43.891 40.688 16.049 1.00 36.67 263 LEU A CA 1
ATOM 1997 C C . LEU A 1 263 ? 44.534 39.869 17.161 1.00 35.88 263 LEU A C 1
ATOM 1998 O O . LEU A 1 263 ? 45.708 40.057 17.479 1.00 37.14 263 LEU A O 1
ATOM 2003 N N . GLY A 1 264 ? 43.759 38.972 17.758 1.00 35.19 264 GLY A N 1
ATOM 2004 C CA . GLY A 1 264 ? 44.283 38.127 18.814 1.00 34.10 264 GLY A CA 1
ATOM 2005 C C . GLY A 1 264 ? 44.994 36.929 18.203 1.00 33.44 264 GLY A C 1
ATOM 2006 O O . GLY A 1 264 ? 46.157 36.663 18.509 1.00 33.13 264 GLY A O 1
ATOM 2007 N N . SER A 1 265 ? 44.292 36.208 17.333 1.00 30.87 265 SER A N 1
ATOM 2008 C CA . SER A 1 265 ? 44.861 35.041 16.669 1.00 28.76 265 SER A CA 1
ATOM 2009 C C . SER A 1 265 ? 43.873 34.454 15.662 1.00 28.16 265 SER A C 1
ATOM 2010 O O . SER A 1 265 ? 42.665 34.644 15.785 1.00 24.25 265 SER A O 1
ATOM 2013 N N . VAL A 1 266 ? 44.401 33.745 14.667 1.00 27.41 266 VAL A N 1
ATOM 2014 C CA . VAL A 1 266 ? 43.580 33.086 13.670 1.00 28.15 266 VAL A CA 1
ATOM 2015 C C . VAL A 1 266 ? 44.173 31.721 13.376 1.00 29.39 266 VAL A C 1
ATOM 2016 O O . VAL A 1 266 ? 45.352 31.608 13.065 1.00 31.55 266 VAL A O 1
ATOM 2020 N N . LEU A 1 267 ? 43.346 30.690 13.506 1.00 30.34 267 LEU A N 1
ATOM 2021 C CA . LEU A 1 267 ? 43.752 29.313 13.254 1.00 30.46 267 LEU A CA 1
ATOM 2022 C C . LEU A 1 267 ? 42.645 28.626 12.455 1.00 31.25 267 LEU A C 1
ATOM 2023 O O . LEU A 1 267 ? 41.463 28.940 12.618 1.00 31.47 267 LEU A O 1
ATOM 2028 N N . GLN A 1 268 ? 43.018 27.683 11.597 1.00 31.58 268 GLN A N 1
ATOM 2029 C CA . GLN A 1 268 ? 42.023 26.979 10.796 1.00 31.59 268 GLN A CA 1
ATOM 2030 C C . GLN A 1 268 ? 41.122 26.086 11.660 1.00 29.79 268 GLN A C 1
ATOM 2031 O O . GLN A 1 268 ? 39.894 26.137 11.542 1.00 28.60 268 GLN A O 1
ATOM 2037 N N . SER A 1 269 ? 41.740 25.307 12.551 1.00 30.70 269 SER A N 1
ATOM 2038 C CA . SER A 1 269 ? 41.031 24.377 13.440 1.00 32.44 269 SER A CA 1
ATOM 2039 C C . SER A 1 269 ? 41.230 24.674 14.932 1.00 34.22 269 SER A C 1
ATOM 2040 O O . SER A 1 269 ? 42.257 25.206 15.342 1.00 34.53 269 SER A O 1
ATOM 2043 N N . PRO A 1 270 ? 40.221 24.364 15.759 1.00 36.04 270 PRO A N 1
ATOM 2044 C CA . PRO A 1 270 ? 40.323 24.596 17.203 1.00 36.04 270 PRO A CA 1
ATOM 2045 C C . PRO A 1 270 ? 40.769 23.303 17.881 1.00 37.08 270 PRO A C 1
ATOM 2046 O O . PRO A 1 270 ? 40.899 23.239 19.100 1.00 35.83 270 PRO A O 1
ATOM 2058 N N . GLU A 1 272 ? 43.691 21.550 18.145 1.00 39.76 272 GLU A N 1
ATOM 2059 C CA . GLU A 1 272 ? 44.862 21.653 19.007 1.00 40.36 272 GLU A CA 1
ATOM 2060 C C . GLU A 1 272 ? 44.478 22.371 20.295 1.00 39.76 272 GLU A C 1
ATOM 2061 O O . GLU A 1 272 ? 44.918 22.005 21.388 1.00 40.84 272 GLU A O 1
ATOM 2067 N N . GLY A 1 273 ? 43.644 23.394 20.152 1.00 38.66 273 GLY A N 1
ATOM 2068 C CA . GLY A 1 273 ? 43.197 24.154 21.297 1.00 35.40 273 GLY A CA 1
ATOM 2069 C C . GLY A 1 273 ? 42.310 23.349 22.225 1.00 33.65 273 GLY A C 1
ATOM 2070 O O . GLY A 1 273 ? 42.455 23.444 23.442 1.00 33.21 273 GLY A O 1
ATOM 2071 N N . LEU A 1 274 ? 41.385 22.568 21.674 1.00 31.98 274 LEU A N 1
ATOM 2072 C CA . LEU A 1 274 ? 40.496 21.768 22.514 1.00 32.11 274 LEU A CA 1
ATOM 2073 C C . LEU A 1 274 ? 41.230 20.638 23.209 1.00 33.77 274 LEU A C 1
ATOM 2074 O O . LEU A 1 274 ? 40.786 20.145 24.246 1.00 34.04 274 LEU A O 1
ATOM 2079 N N . ILE A 1 275 ? 42.341 20.205 22.630 1.00 34.55 275 ILE A N 1
ATOM 2080 C CA . ILE A 1 275 ? 43.091 19.129 23.241 1.00 35.76 275 ILE A CA 1
ATOM 2081 C C . ILE A 1 275 ? 43.741 19.641 24.506 1.00 38.76 275 ILE A C 1
ATOM 2082 O O . ILE A 1 275 ? 43.646 19.003 25.554 1.00 40.19 275 ILE A O 1
ATOM 2087 N N . GLN A 1 276 ? 44.387 20.799 24.422 1.00 39.75 276 GLN A N 1
ATOM 2088 C CA . GLN A 1 276 ? 45.033 21.357 25.601 1.00 41.90 276 GLN A CA 1
ATOM 2089 C C . GLN A 1 276 ? 43.991 21.774 26.640 1.00 42.12 276 GLN A C 1
ATOM 2090 O O . GLN A 1 276 ? 44.239 21.678 27.840 1.00 42.20 276 GLN A O 1
ATOM 2096 N N . TYR A 1 277 ? 42.823 22.218 26.179 1.00 41.04 277 TYR A N 1
ATOM 2097 C CA . TYR A 1 277 ? 41.768 22.649 27.087 1.00 40.80 277 TYR A CA 1
ATOM 2098 C C . TYR A 1 277 ? 41.295 21.516 27.993 1.00 41.09 277 TYR A C 1
ATOM 2099 O O . TYR A 1 277 ? 41.281 21.652 29.211 1.00 42.76 277 TYR A O 1
ATOM 2108 N N . HIS A 1 278 ? 40.885 20.406 27.390 1.00 41.82 278 HIS A N 1
ATOM 2109 C CA . HIS A 1 278 ? 40.416 19.262 28.155 1.00 43.11 278 HIS A CA 1
ATOM 2110 C C . HIS A 1 278 ? 41.577 18.503 28.776 1.00 44.70 278 HIS A C 1
ATOM 2111 O O . HIS A 1 278 ? 41.418 17.386 29.264 1.00 46.00 278 HIS A O 1
ATOM 2118 N N . HIS A 1 279 ? 42.752 19.1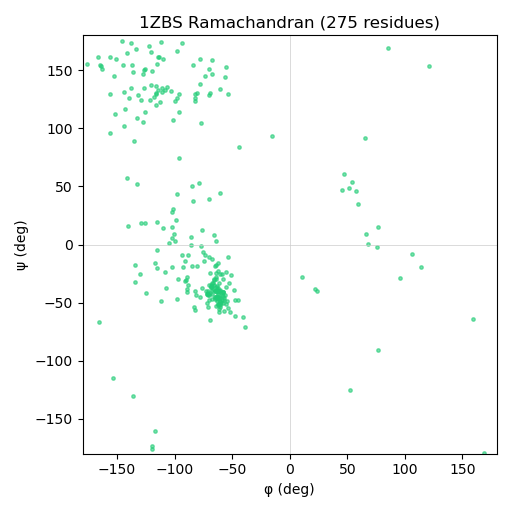17 28.744 1.00 45.33 279 HIS A N 1
ATOM 2119 C CA . HIS A 1 279 ? 43.936 18.519 29.331 1.00 47.12 279 HIS A CA 1
ATOM 2120 C C . HIS A 1 279 ? 44.251 19.316 30.586 1.00 47.64 279 HIS A C 1
ATOM 2121 O O . HIS A 1 279 ? 44.893 18.815 31.504 1.00 47.55 279 HIS A O 1
ATOM 2128 N N . ASN A 1 280 ? 43.781 20.563 30.614 1.00 47.93 280 ASN A N 1
ATOM 2129 C CA . ASN A 1 280 ? 44.013 21.452 31.747 1.00 49.21 280 ASN A CA 1
ATOM 2130 C C . ASN A 1 280 ? 42.720 21.817 32.471 1.00 50.13 280 ASN A C 1
ATOM 2131 O O . ASN A 1 280 ? 42.751 22.509 33.491 1.00 51.12 280 ASN A O 1
ATOM 2136 N N . ASN A 1 281 ? 41.589 21.365 31.933 1.00 50.21 281 ASN A N 1
ATOM 2137 C CA . ASN A 1 281 ? 40.278 21.647 32.523 1.00 50.69 281 ASN A CA 1
ATOM 2138 C C . ASN A 1 281 ? 39.435 20.391 32.627 1.00 51.56 281 ASN A C 1
ATOM 2139 O O . ASN A 1 281 ? 38.287 20.356 32.160 1.00 54.72 281 ASN A O 1
ATOM 2144 N N . HIS A 1 282 ? 40.007 19.357 33.233 1.00 52.09 282 HIS A N 1
ATOM 2145 C CA . HIS A 1 282 ? 39.321 18.074 33.422 1.00 53.64 282 HIS A CA 1
ATOM 2146 C C . HIS A 1 282 ? 37.863 18.271 33.818 1.00 54.26 282 HIS A C 1
ATOM 2147 O O . HIS A 1 282 ? 36.958 17.854 33.095 1.00 55.09 282 HIS A O 1
ATOM 2154 N N . VAL A 1 283 ? 37.625 18.889 34.968 1.00 53.01 283 VAL A N 1
ATOM 2155 C CA . VAL A 1 283 ? 36.250 19.131 35.381 1.00 52.10 283 VAL A CA 1
ATOM 2156 C C . VAL A 1 283 ? 36.170 20.364 36.241 1.00 52.90 283 VAL A C 1
ATOM 2157 O O . VAL A 1 283 ? 37.217 20.741 36.820 1.00 53.99 283 VAL A O 1
#

Secondary structure (DSSP, 8-state):
-EEEEE-SSEEEEEEEETTEEEEEEEEE---TTTS-HHHHHHHIIIIIHHHHTTSTTT--EEEEEETT--TTT---HHHHH--TT-SEEEEE---HHHHHHTTTS-EEEEEESSSEEEEEE-SSSEEEE----HHHH--TTSHHHHHHHHHHHHHTT--TTHHHHHHHHTT--HHHHHHHHHHSS-HHHHHHTTHHHHHTTTTSHHHHHHHHHHHHHHHHHHTGGG--TTSPEEEESHHHHHTHHHHHHHHHHTT--EEEEES---HHHHHHHH---

Radius of gyration: 19.59 Å; Cα contacts (8 Å, |Δi|>4): 520; chains: 1; bounding box: 32×51×54 Å